Protein AF-A0A955AB93-F1 (afdb_monomer_lite)

Structure (mmCIF, N/CA/C/O backbone):
data_AF-A0A955AB93-F1
#
_entry.id   AF-A0A955AB93-F1
#
loop_
_atom_site.group_PDB
_atom_site.id
_atom_site.type_symbol
_atom_site.label_atom_id
_atom_site.label_alt_id
_atom_site.label_comp_id
_atom_site.label_asym_id
_atom_site.label_entity_id
_atom_site.label_seq_id
_atom_site.pdbx_PDB_ins_code
_atom_site.Cartn_x
_atom_site.Cartn_y
_atom_site.Cartn_z
_atom_site.occupancy
_atom_site.B_iso_or_equiv
_atom_site.auth_seq_id
_atom_site.auth_comp_id
_atom_site.auth_asym_id
_atom_site.auth_atom_id
_atom_site.pdbx_PDB_model_num
ATOM 1 N N . MET A 1 1 ? 8.937 -3.529 -33.668 1.00 34.06 1 MET A N 1
ATOM 2 C CA . MET A 1 1 ? 7.701 -3.382 -32.869 1.00 34.06 1 MET A CA 1
ATOM 3 C C . MET A 1 1 ? 7.370 -4.749 -32.314 1.00 34.06 1 MET A C 1
ATOM 5 O O . MET A 1 1 ? 7.348 -5.687 -33.098 1.00 34.06 1 MET A O 1
ATOM 9 N N . ILE A 1 2 ? 7.196 -4.879 -31.000 1.00 38.81 2 ILE A N 1
ATOM 10 C CA . ILE A 1 2 ? 6.735 -6.131 -30.395 1.00 38.81 2 ILE A CA 1
ATOM 11 C C . ILE A 1 2 ? 5.243 -5.936 -30.123 1.00 38.81 2 ILE A C 1
ATOM 13 O O . ILE A 1 2 ? 4.865 -5.173 -29.235 1.00 38.81 2 ILE A O 1
ATOM 17 N N . ASN A 1 3 ? 4.403 -6.544 -30.963 1.00 33.59 3 ASN A N 1
ATOM 18 C CA . ASN A 1 3 ? 2.971 -6.226 -31.015 1.00 33.59 3 ASN A CA 1
ATOM 19 C C . ASN A 1 3 ? 2.138 -6.908 -29.922 1.00 33.59 3 ASN A C 1
ATOM 21 O O . ASN A 1 3 ? 1.030 -6.466 -29.648 1.00 33.59 3 ASN A O 1
ATOM 25 N N . SER A 1 4 ? 2.652 -7.953 -29.282 1.00 36.16 4 SER A N 1
ATOM 26 C CA . SER A 1 4 ? 2.098 -8.511 -28.047 1.00 36.16 4 SER A CA 1
ATOM 27 C C . SER A 1 4 ? 3.104 -9.504 -27.484 1.00 36.16 4 SER A C 1
ATOM 29 O O . SER A 1 4 ? 3.469 -10.471 -28.148 1.00 36.16 4 SER A O 1
ATOM 31 N N . LEU A 1 5 ? 3.597 -9.243 -26.279 1.00 46.16 5 LEU A N 1
ATOM 32 C CA . LEU A 1 5 ? 4.379 -10.211 -25.529 1.00 46.16 5 LEU A CA 1
ATOM 33 C C . LEU A 1 5 ? 3.523 -10.648 -24.343 1.00 46.16 5 LEU A C 1
ATOM 35 O O . LEU A 1 5 ? 3.134 -9.824 -23.512 1.00 46.16 5 LEU A O 1
ATOM 39 N N . SER A 1 6 ? 3.185 -11.934 -24.299 1.00 47.16 6 SER A N 1
ATOM 40 C CA . SER A 1 6 ? 2.581 -12.529 -23.113 1.00 47.16 6 SER A CA 1
ATOM 41 C C . SER A 1 6 ? 3.700 -12.812 -22.121 1.00 47.16 6 SER A C 1
ATOM 43 O O . SER A 1 6 ? 4.478 -13.750 -22.301 1.00 47.16 6 SER A O 1
ATOM 45 N N . PHE A 1 7 ? 3.797 -11.977 -21.089 1.00 50.12 7 PHE A N 1
ATOM 46 C CA . PHE A 1 7 ? 4.548 -12.320 -19.892 1.00 50.12 7 PHE A CA 1
ATOM 47 C C . PHE A 1 7 ? 3.795 -13.466 -19.220 1.00 50.12 7 PHE A C 1
ATOM 49 O O . PHE A 1 7 ? 2.701 -13.285 -18.692 1.00 50.12 7 PHE A O 1
ATOM 56 N N . SER A 1 8 ? 4.350 -14.664 -19.349 1.00 53.03 8 SER A N 1
ATOM 57 C CA . SER A 1 8 ? 3.857 -15.907 -18.764 1.00 53.03 8 SER A CA 1
ATOM 58 C C . SER A 1 8 ? 5.060 -16.743 -18.336 1.00 53.03 8 SER A C 1
ATOM 60 O O . SER A 1 8 ? 6.170 -16.521 -18.827 1.00 53.03 8 SER A O 1
ATOM 62 N N . SER A 1 9 ? 4.844 -17.729 -17.464 1.00 48.81 9 SER A N 1
ATOM 63 C CA . SER A 1 9 ? 5.846 -18.720 -17.027 1.00 48.81 9 SER A CA 1
ATOM 64 C C . SER A 1 9 ? 6.722 -19.257 -18.175 1.00 48.81 9 SER A C 1
ATOM 66 O O . SER A 1 9 ? 7.933 -19.376 -18.020 1.00 48.81 9 SER A O 1
ATOM 68 N N . LYS A 1 10 ? 6.143 -19.456 -19.367 1.00 46.31 10 LYS A N 1
ATOM 69 C CA . LYS A 1 10 ? 6.839 -19.947 -20.573 1.00 46.31 10 LYS A CA 1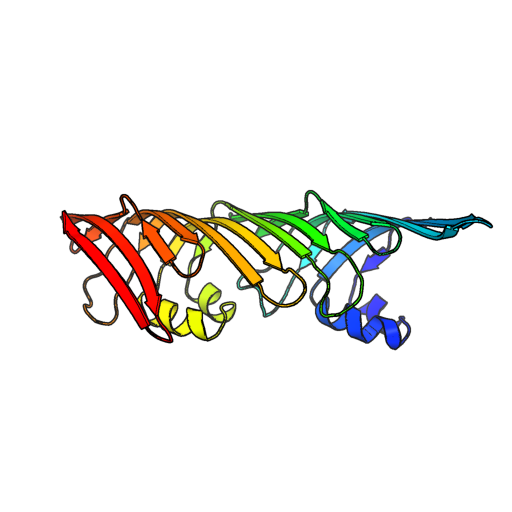
ATOM 70 C C . LYS A 1 10 ? 7.834 -18.961 -21.200 1.00 46.31 10 LYS A C 1
ATOM 72 O O . LYS A 1 10 ? 8.747 -19.387 -21.897 1.00 46.31 10 LYS A O 1
ATOM 77 N N . LEU A 1 11 ? 7.669 -17.654 -20.992 1.00 47.62 11 LEU A N 1
ATOM 78 C CA . LEU A 1 11 ? 8.606 -16.644 -21.497 1.00 47.62 11 LEU A CA 1
ATOM 79 C C . LEU A 1 11 ? 9.869 -16.570 -20.626 1.00 47.62 11 LEU A C 1
ATOM 81 O O . LEU A 1 11 ? 10.958 -16.336 -21.144 1.00 47.62 11 LEU A O 1
ATOM 85 N N . PHE A 1 12 ? 9.732 -16.806 -19.317 1.00 49.91 12 PHE A N 1
ATOM 86 C CA . PHE A 1 12 ? 10.864 -16.809 -18.387 1.00 49.91 12 PHE A CA 1
ATOM 87 C C . PHE A 1 12 ? 11.838 -17.963 -18.665 1.00 49.91 12 PHE A C 1
ATOM 89 O O . PHE A 1 12 ? 13.040 -17.783 -18.502 1.00 49.91 12 PHE A O 1
ATOM 96 N N . GLU A 1 13 ? 11.344 -19.105 -19.155 1.00 50.16 13 GLU A N 1
ATOM 97 C CA . GLU A 1 13 ? 12.177 -20.246 -19.574 1.00 50.16 13 GLU A CA 1
ATOM 98 C C . GLU A 1 13 ? 13.004 -19.965 -20.842 1.00 50.16 13 GLU A C 1
ATOM 100 O O . GLU A 1 13 ? 14.010 -20.628 -21.080 1.00 50.16 13 GLU A O 1
ATOM 105 N N . ALA A 1 14 ? 12.609 -18.976 -21.649 1.00 46.91 14 ALA A N 1
ATOM 106 C CA . ALA A 1 14 ? 13.246 -18.654 -22.927 1.00 46.91 14 ALA A CA 1
ATOM 107 C C . ALA A 1 14 ? 14.186 -17.432 -22.866 1.00 46.91 14 ALA A C 1
ATOM 109 O O . ALA A 1 14 ? 14.694 -17.005 -23.906 1.00 46.91 14 ALA A O 1
ATOM 110 N N . MET A 1 15 ? 14.402 -16.836 -21.685 1.00 48.88 15 MET A N 1
ATOM 111 C CA . MET A 1 15 ? 15.196 -15.610 -21.538 1.00 48.88 15 MET A CA 1
ATOM 112 C C . MET A 1 15 ? 16.647 -15.851 -21.077 1.00 48.88 15 MET A C 1
ATOM 114 O O . MET A 1 15 ? 16.908 -16.785 -20.321 1.00 48.88 15 MET A O 1
ATOM 118 N N . PRO A 1 16 ? 17.596 -14.981 -21.488 1.00 49.25 16 PRO A N 1
ATOM 119 C CA . PRO A 1 16 ? 18.975 -14.991 -20.998 1.00 49.25 16 PRO A CA 1
ATOM 120 C C . PRO A 1 16 ? 19.063 -14.913 -19.469 1.00 49.25 16 PRO A C 1
ATOM 122 O O . PRO A 1 16 ? 18.263 -14.232 -18.815 1.00 49.25 16 PRO A O 1
ATOM 125 N N . ALA A 1 17 ? 20.068 -15.579 -18.899 1.00 54.06 17 ALA A N 1
ATOM 126 C CA . ALA A 1 17 ? 20.229 -15.732 -17.456 1.00 54.06 17 ALA A CA 1
ATOM 127 C C . ALA A 1 17 ? 20.323 -14.388 -16.709 1.00 54.06 17 ALA A C 1
ATOM 129 O O . ALA A 1 17 ? 19.808 -14.286 -15.593 1.00 54.06 17 ALA A O 1
ATOM 130 N N . GLU A 1 18 ? 20.891 -13.343 -17.325 1.00 47.72 18 GLU A N 1
ATOM 131 C CA . GLU A 1 18 ? 21.028 -12.020 -16.701 1.00 47.72 18 GLU A CA 1
ATOM 132 C C . GLU A 1 18 ? 19.672 -11.331 -16.470 1.00 47.72 18 GLU A C 1
ATOM 134 O O . GLU A 1 18 ? 19.482 -10.634 -15.473 1.00 47.72 18 GLU A O 1
ATOM 139 N N . LEU A 1 19 ? 18.697 -11.559 -17.358 1.00 47.25 19 LEU A N 1
ATOM 140 C CA . LEU A 1 19 ? 17.343 -11.013 -17.225 1.00 47.25 19 LEU A CA 1
ATOM 141 C C . LEU A 1 19 ? 16.491 -11.827 -16.248 1.00 47.25 19 LEU A C 1
ATOM 143 O O . LEU A 1 19 ? 15.612 -11.264 -15.593 1.00 47.25 19 LEU A O 1
ATOM 147 N N . SER A 1 20 ? 16.782 -13.123 -16.090 1.00 51.91 20 SER A N 1
ATOM 148 C CA . SER A 1 20 ? 16.055 -14.003 -15.166 1.00 51.91 20 SER A CA 1
ATOM 149 C C . SER A 1 20 ? 16.117 -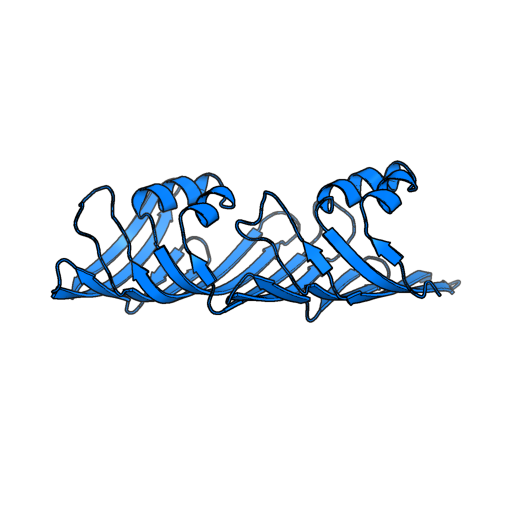13.513 -13.714 1.00 51.91 20 SER A C 1
ATOM 151 O O . SER A 1 20 ? 15.129 -13.606 -12.989 1.00 51.91 20 SER A O 1
ATOM 153 N N . GLN A 1 21 ? 17.239 -12.915 -13.293 1.00 52.53 21 GLN A N 1
ATOM 154 C CA . GLN A 1 21 ? 17.428 -12.475 -11.912 1.00 52.53 21 GLN A CA 1
ATOM 155 C C . GLN A 1 21 ? 16.506 -11.303 -11.551 1.00 52.53 21 GLN A C 1
ATOM 157 O O . GLN A 1 21 ? 15.881 -11.319 -10.491 1.00 52.53 21 GLN A O 1
ATOM 162 N N . TYR A 1 22 ? 16.363 -10.320 -12.442 1.00 51.03 22 TYR A N 1
ATOM 163 C CA . TYR A 1 22 ? 15.442 -9.194 -12.252 1.00 51.03 22 TYR A CA 1
ATOM 164 C C . TYR A 1 22 ? 13.980 -9.626 -12.409 1.00 51.03 22 TYR A C 1
ATOM 166 O O . TYR A 1 22 ? 13.112 -9.198 -11.652 1.00 51.03 22 TYR A O 1
ATOM 174 N N . LEU A 1 23 ? 13.718 -10.528 -13.354 1.00 51.47 23 LEU A N 1
ATOM 175 C CA . LEU A 1 23 ? 12.386 -11.040 -13.656 1.00 51.47 23 LEU A CA 1
ATOM 176 C C . LEU A 1 23 ? 11.855 -12.040 -12.619 1.00 51.47 23 LEU A C 1
ATOM 178 O O . LEU A 1 23 ? 10.643 -12.149 -12.457 1.00 51.47 23 LEU A O 1
ATOM 182 N N . SER A 1 24 ? 12.726 -12.708 -11.855 1.00 54.56 24 SER A N 1
ATOM 183 C CA . SER A 1 24 ? 12.325 -13.581 -10.741 1.00 54.56 24 SER A CA 1
ATOM 184 C C . SER A 1 24 ? 11.511 -12.836 -9.673 1.00 54.56 24 SER A C 1
ATOM 186 O O . SER A 1 24 ? 10.591 -13.407 -9.084 1.00 54.56 24 SER A O 1
ATOM 188 N N . GLN A 1 25 ? 11.773 -11.534 -9.493 1.00 55.78 25 GLN A N 1
ATOM 189 C CA . GLN A 1 25 ? 11.013 -10.654 -8.596 1.00 55.78 25 GLN A CA 1
ATOM 190 C C . GLN A 1 25 ? 9.594 -10.345 -9.103 1.00 55.78 25 GLN A C 1
ATOM 192 O O . GLN A 1 25 ? 8.783 -9.809 -8.349 1.00 55.78 25 GLN A O 1
ATOM 197 N N . LEU A 1 26 ? 9.310 -10.673 -10.367 1.00 57.03 26 LEU A N 1
ATOM 198 C CA . LEU A 1 26 ? 8.033 -10.506 -11.064 1.00 57.03 26 LEU A CA 1
ATOM 199 C C . LEU A 1 26 ? 7.419 -11.860 -11.465 1.00 57.03 26 LEU A C 1
ATOM 201 O O . LEU A 1 26 ? 6.513 -11.898 -12.292 1.00 57.03 26 LEU A O 1
ATOM 205 N N . SER A 1 27 ? 7.884 -12.970 -10.881 1.00 56.38 27 SER A N 1
ATOM 206 C CA . SER A 1 27 ? 7.448 -14.345 -11.198 1.00 56.38 27 SER A CA 1
ATOM 207 C C . SER A 1 27 ? 5.944 -14.604 -11.013 1.00 56.38 27 SER A C 1
ATOM 209 O O . SER A 1 27 ? 5.422 -15.588 -11.532 1.00 56.38 27 SER A O 1
ATOM 211 N N . GLY A 1 28 ? 5.236 -13.709 -10.321 1.00 61.88 28 GLY A N 1
ATOM 212 C CA . GLY A 1 28 ? 3.784 -13.730 -10.161 1.00 61.88 28 GLY A CA 1
ATOM 213 C C . GLY A 1 28 ? 2.987 -12.915 -11.183 1.00 61.88 28 GLY A C 1
ATOM 214 O O . GLY A 1 28 ? 1.759 -12.904 -11.103 1.00 61.88 28 GLY A O 1
ATOM 215 N N . LEU A 1 29 ? 3.650 -12.177 -12.080 1.00 71.19 29 LEU A N 1
ATOM 216 C CA . LEU A 1 29 ? 3.011 -11.266 -13.029 1.00 71.19 29 LEU A CA 1
ATOM 217 C C . LEU A 1 29 ? 2.729 -11.974 -14.359 1.00 71.19 29 LEU A C 1
ATOM 219 O O . LEU A 1 29 ? 3.636 -12.233 -15.148 1.00 71.19 29 LEU A O 1
ATOM 223 N N . GLU A 1 30 ? 1.455 -12.210 -14.642 1.00 74.69 30 GLU A N 1
ATOM 224 C CA . GLU A 1 30 ? 0.971 -12.613 -15.958 1.00 74.69 30 GLU A CA 1
ATOM 225 C C . GLU A 1 30 ? 0.385 -11.390 -16.651 1.00 74.69 30 GLU A C 1
ATOM 227 O O . GLU A 1 30 ? -0.588 -10.833 -16.159 1.00 74.69 30 GLU A O 1
ATOM 232 N N . CYS A 1 31 ? 0.936 -10.923 -17.771 1.00 73.38 31 CYS A N 1
ATOM 233 C CA . CYS A 1 31 ? 0.370 -9.755 -18.449 1.00 73.38 31 CYS A CA 1
ATOM 234 C C . CYS A 1 31 ? 0.614 -9.740 -19.956 1.00 73.38 31 CYS A C 1
ATOM 236 O O . CYS A 1 31 ? 1.531 -10.379 -20.474 1.00 73.38 31 CYS A O 1
ATOM 238 N N . LEU A 1 32 ? -0.223 -8.989 -20.674 1.00 76.19 32 LEU A N 1
ATOM 239 C CA . LEU A 1 32 ? 0.012 -8.662 -22.074 1.00 76.19 32 LEU A CA 1
ATOM 240 C C . LEU A 1 32 ? 0.672 -7.292 -22.143 1.00 76.19 32 LEU A C 1
ATOM 242 O O . LEU A 1 32 ? 0.043 -6.273 -21.843 1.00 76.19 32 LEU A O 1
ATOM 246 N N . ALA A 1 33 ? 1.934 -7.272 -22.555 1.00 76.44 33 ALA A N 1
ATOM 247 C CA . ALA A 1 33 ? 2.679 -6.043 -22.751 1.00 76.44 33 ALA A CA 1
ATOM 248 C C . ALA A 1 33 ? 2.910 -5.795 -24.243 1.00 76.44 33 ALA A C 1
ATOM 250 O O . ALA A 1 33 ? 3.389 -6.662 -24.976 1.00 76.44 33 ALA A O 1
ATOM 251 N N . SER A 1 34 ? 2.601 -4.585 -24.693 1.00 79.12 34 SER A N 1
ATOM 252 C CA . SER A 1 34 ? 3.043 -4.075 -25.990 1.00 79.12 34 SER A CA 1
ATOM 253 C C . SER A 1 34 ? 4.112 -3.026 -25.745 1.00 79.12 34 SER A C 1
ATOM 255 O O . SER A 1 34 ? 3.874 -2.102 -24.965 1.00 79.12 34 SER A O 1
ATOM 257 N N . SER A 1 35 ? 5.267 -3.141 -26.398 1.00 77.00 35 SER A N 1
ATOM 258 C CA . SER A 1 35 ? 6.355 -2.179 -26.235 1.00 77.00 35 SER A CA 1
ATOM 259 C C . SER A 1 35 ? 6.931 -1.727 -27.573 1.00 77.00 35 SER A C 1
ATOM 261 O O . SER A 1 35 ? 7.047 -2.468 -28.559 1.00 77.00 35 SER A O 1
ATOM 263 N N . ARG A 1 36 ? 7.294 -0.450 -27.605 1.00 79.12 36 ARG A N 1
ATOM 264 C CA . ARG A 1 36 ? 8.044 0.185 -28.674 1.00 79.12 36 ARG A CA 1
ATOM 265 C C . ARG A 1 36 ? 9.395 0.585 -28.112 1.00 79.12 36 ARG A C 1
ATOM 267 O O . ARG A 1 36 ? 9.479 1.363 -27.169 1.00 79.12 36 ARG A O 1
ATOM 274 N N . PHE A 1 37 ? 10.434 0.056 -28.737 1.00 78.94 37 PHE A N 1
ATOM 275 C CA . PHE A 1 37 ? 11.813 0.386 -28.437 1.00 78.94 37 PHE A CA 1
ATOM 276 C C . PHE A 1 37 ? 12.373 1.275 -29.540 1.00 78.94 37 PHE A C 1
ATOM 278 O O . PHE A 1 37 ? 12.194 0.985 -30.728 1.00 78.94 37 PHE A O 1
ATOM 285 N N . ARG A 1 38 ? 13.025 2.362 -29.144 1.00 77.19 38 ARG A N 1
ATOM 286 C CA . ARG A 1 38 ? 13.762 3.264 -30.021 1.00 77.19 38 ARG A CA 1
ATOM 287 C C . ARG A 1 38 ? 15.156 3.450 -29.450 1.00 77.19 38 ARG A C 1
ATOM 289 O O . ARG A 1 38 ? 15.312 3.717 -28.265 1.00 77.19 38 ARG A O 1
ATOM 296 N N . VAL A 1 39 ? 16.153 3.334 -30.315 1.00 80.94 39 VAL A N 1
ATOM 297 C CA . VAL A 1 39 ? 17.543 3.648 -29.990 1.00 80.94 39 VAL A CA 1
ATOM 298 C C . VAL A 1 39 ? 17.999 4.704 -30.970 1.00 80.94 39 VAL A C 1
ATOM 300 O O . VAL A 1 39 ? 17.861 4.532 -32.181 1.00 80.94 39 VAL A O 1
ATOM 303 N N . ALA A 1 40 ? 18.526 5.795 -30.441 1.00 78.56 40 ALA A N 1
ATOM 304 C CA . ALA A 1 40 ? 19.178 6.835 -31.207 1.00 78.56 40 ALA A CA 1
ATOM 305 C C . ALA A 1 40 ? 20.615 6.949 -30.708 1.00 78.56 40 ALA A C 1
ATOM 307 O O . ALA A 1 40 ? 20.868 6.939 -29.507 1.00 78.56 40 ALA A O 1
ATOM 308 N N . ARG A 1 41 ? 21.572 7.054 -31.624 1.00 73.56 41 ARG A N 1
ATOM 309 C CA . ARG A 1 41 ? 22.967 7.312 -31.274 1.00 73.56 41 ARG A CA 1
ATOM 310 C C . ARG A 1 41 ? 23.339 8.678 -31.816 1.00 73.56 41 ARG A C 1
ATOM 312 O O . ARG A 1 41 ? 23.277 8.887 -33.024 1.00 73.56 41 ARG A O 1
ATOM 319 N N . THR A 1 42 ? 23.730 9.581 -30.930 1.00 68.56 42 THR A N 1
ATOM 320 C CA . THR A 1 42 ? 24.171 10.932 -31.286 1.00 68.56 42 THR A CA 1
ATOM 321 C C . THR A 1 42 ? 25.637 11.099 -30.915 1.00 68.56 42 THR A C 1
ATOM 323 O O . THR A 1 42 ? 26.099 10.557 -29.912 1.00 68.56 42 THR A O 1
ATOM 326 N N . VAL A 1 43 ? 26.377 11.854 -31.729 1.00 66.19 43 VAL A N 1
ATOM 327 C CA . VAL A 1 43 ? 27.825 12.063 -31.546 1.00 66.19 43 VAL A CA 1
ATOM 328 C C . VAL A 1 43 ? 28.126 12.833 -30.247 1.00 66.19 43 VAL A C 1
ATOM 330 O O . VAL A 1 43 ? 29.154 12.590 -29.629 1.00 66.19 43 VAL A O 1
ATOM 333 N N . GLU A 1 44 ? 27.200 13.682 -29.783 1.00 68.25 44 GLU A N 1
ATOM 334 C CA . GLU A 1 44 ? 27.360 14.518 -28.578 1.00 68.25 44 GLU A CA 1
ATOM 335 C C . GLU A 1 44 ? 26.839 13.897 -27.265 1.00 68.25 44 GLU A C 1
ATOM 337 O O . GLU A 1 44 ? 27.341 14.235 -26.200 1.00 68.25 44 GLU A O 1
ATOM 342 N N . GLN A 1 45 ? 25.836 13.006 -27.302 1.00 62.09 45 GLN A N 1
ATOM 343 C CA . GLN A 1 45 ? 25.144 12.493 -26.096 1.00 62.09 45 GLN A CA 1
ATOM 344 C C . GLN A 1 45 ? 25.273 10.973 -25.895 1.00 62.09 45 GLN A C 1
ATOM 346 O O . GLN A 1 45 ? 24.720 10.421 -24.944 1.00 62.09 45 GLN A O 1
ATOM 351 N N . GLY A 1 46 ? 26.005 10.280 -26.771 1.00 72.06 46 GLY A N 1
ATOM 352 C CA . GLY A 1 46 ? 26.145 8.827 -26.718 1.00 72.06 46 GLY A CA 1
ATOM 353 C C . GLY A 1 46 ? 24.900 8.085 -27.218 1.00 72.06 46 GLY A C 1
ATOM 354 O O . GLY A 1 46 ? 24.187 8.546 -28.112 1.00 72.06 46 GLY A O 1
ATOM 355 N N . VAL A 1 47 ? 24.673 6.879 -26.693 1.00 74.69 47 VAL A N 1
ATOM 356 C CA . VAL A 1 47 ? 23.510 6.046 -27.038 1.00 74.69 47 VAL A CA 1
ATOM 357 C C . VAL A 1 47 ? 22.332 6.448 -26.151 1.00 74.69 47 VAL A C 1
ATOM 359 O O . VAL A 1 47 ? 22.376 6.261 -24.940 1.00 74.69 47 VAL A O 1
ATOM 362 N N . SER A 1 48 ? 21.278 6.979 -26.764 1.00 77.31 48 SER A N 1
ATOM 363 C CA . SER A 1 48 ? 19.986 7.246 -26.138 1.00 77.31 48 SER A CA 1
ATOM 364 C C . SER A 1 48 ? 19.029 6.108 -26.461 1.00 77.31 48 SER A C 1
ATOM 366 O O . SER A 1 48 ? 18.919 5.684 -27.616 1.00 77.31 48 SER A O 1
ATOM 368 N N . PHE A 1 49 ? 18.317 5.618 -25.455 1.00 80.12 49 PHE A N 1
ATOM 369 C CA . PHE A 1 49 ? 17.266 4.635 -25.665 1.00 80.12 49 PHE A CA 1
ATOM 370 C C . PHE A 1 49 ? 15.973 5.070 -24.994 1.00 80.12 49 PHE A C 1
ATOM 372 O O . PHE A 1 49 ? 15.959 5.690 -23.931 1.00 80.12 49 PHE A O 1
ATOM 379 N N . GLU A 1 50 ? 14.876 4.726 -25.649 1.00 84.19 50 GLU A N 1
ATOM 380 C CA . GLU A 1 50 ? 13.520 5.008 -25.219 1.00 84.19 50 GLU A CA 1
ATOM 381 C C . GLU A 1 50 ? 12.694 3.733 -25.398 1.00 84.19 50 GLU A C 1
ATOM 383 O O . GLU A 1 50 ? 12.568 3.186 -26.497 1.00 84.19 50 GLU A O 1
ATOM 388 N N . VAL A 1 51 ? 12.142 3.239 -24.298 1.00 83.19 51 VAL A N 1
ATOM 389 C CA . VAL A 1 51 ? 11.183 2.142 -24.259 1.00 83.19 51 VAL A CA 1
ATOM 390 C C . VAL A 1 51 ? 9.870 2.735 -23.779 1.00 83.19 51 VAL A C 1
ATOM 392 O O . VAL A 1 51 ? 9.768 3.205 -22.652 1.00 83.19 51 VAL A O 1
ATOM 395 N N . GLN A 1 52 ? 8.844 2.683 -24.613 1.00 87.25 52 GLN A N 1
ATOM 396 C CA . GLN A 1 52 ? 7.485 2.991 -24.193 1.00 87.25 52 GLN A CA 1
ATOM 397 C C . GLN A 1 52 ? 6.650 1.736 -24.348 1.00 87.25 52 GLN A C 1
ATOM 399 O O . GLN A 1 52 ? 6.666 1.106 -25.408 1.00 87.25 52 GLN A O 1
ATOM 404 N N . GLY A 1 53 ? 5.900 1.374 -23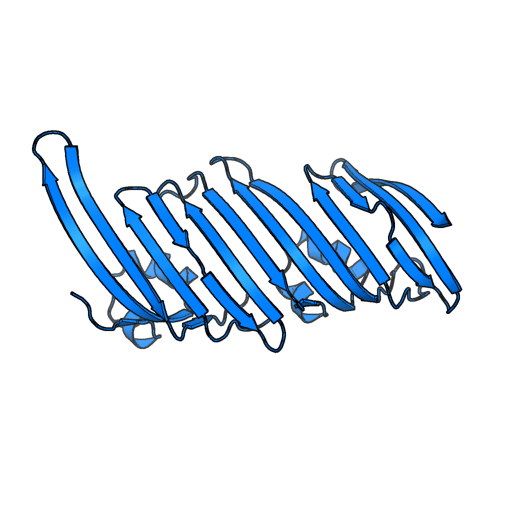.320 1.00 86.19 53 GLY A N 1
ATOM 405 C CA . GLY A 1 53 ? 4.997 0.249 -23.415 1.00 86.19 53 GLY A CA 1
ATOM 406 C C . GLY A 1 53 ? 3.764 0.404 -22.557 1.00 86.19 53 GLY A C 1
ATOM 407 O O . GLY A 1 53 ? 3.673 1.257 -21.679 1.00 86.19 53 GLY A O 1
ATOM 408 N N . ARG A 1 54 ? 2.801 -0.452 -22.861 1.00 87.44 54 ARG A N 1
ATOM 409 C CA . ARG A 1 54 ? 1.546 -0.573 -22.141 1.00 87.44 54 ARG A CA 1
ATOM 410 C C . ARG A 1 54 ? 1.398 -2.006 -21.687 1.00 87.44 54 ARG A C 1
ATOM 412 O O . ARG A 1 54 ? 1.559 -2.929 -22.485 1.00 87.44 54 ARG A O 1
ATOM 419 N N . ILE A 1 55 ? 1.076 -2.159 -20.415 1.00 85.19 55 ILE A N 1
ATOM 420 C CA . ILE A 1 55 ? 0.668 -3.405 -19.792 1.00 85.19 55 ILE A CA 1
ATOM 421 C C . ILE A 1 55 ? -0.856 -3.413 -19.768 1.00 85.19 55 ILE A C 1
ATOM 423 O O . ILE A 1 55 ? -1.494 -2.432 -19.384 1.00 85.19 55 ILE A O 1
ATOM 427 N N . SER A 1 56 ? -1.439 -4.522 -20.195 1.00 86.38 56 SER A N 1
ATOM 428 C CA . SER A 1 56 ? -2.880 -4.734 -20.240 1.00 86.38 56 SER A CA 1
ATOM 429 C C . SER A 1 56 ? -3.220 -6.151 -19.800 1.00 86.38 56 SER A C 1
ATOM 431 O O . SER A 1 56 ? -2.400 -7.063 -19.930 1.00 86.38 56 SER A O 1
ATOM 433 N N . ALA A 1 57 ? -4.437 -6.320 -19.275 1.00 79.88 57 ALA A N 1
ATOM 434 C CA . ALA A 1 57 ? -4.958 -7.606 -18.813 1.00 79.88 57 ALA A CA 1
ATOM 435 C C . ALA A 1 57 ? -3.997 -8.353 -17.868 1.00 79.88 57 ALA A C 1
ATOM 437 O O . ALA A 1 57 ? -3.901 -9.577 -17.914 1.00 79.88 57 ALA A O 1
ATOM 438 N N . GLY A 1 58 ? -3.269 -7.609 -17.032 1.00 80.81 58 GLY A N 1
ATOM 439 C CA . GLY A 1 58 ? -2.322 -8.187 -16.100 1.00 80.81 58 GLY A CA 1
ATOM 440 C C . GLY A 1 58 ? -3.012 -8.825 -14.896 1.00 80.81 58 GLY A C 1
ATOM 441 O O . GLY A 1 58 ? -4.036 -8.339 -14.412 1.00 80.81 58 GLY A O 1
ATOM 442 N N . ARG A 1 59 ? -2.433 -9.905 -14.393 1.00 83.19 59 ARG A N 1
ATOM 443 C CA . ARG A 1 59 ? -2.731 -10.512 -13.104 1.00 83.19 59 ARG A CA 1
ATOM 444 C C . ARG A 1 59 ? -1.429 -10.643 -12.342 1.00 83.19 59 ARG A C 1
ATOM 446 O O . ARG A 1 59 ? -0.461 -11.170 -12.878 1.00 83.19 59 ARG A O 1
ATOM 453 N N . LEU A 1 60 ? -1.398 -10.151 -11.111 1.00 81.75 60 LEU A N 1
ATOM 454 C CA . LEU A 1 60 ? -0.244 -10.282 -10.233 1.00 81.75 60 LEU A CA 1
ATOM 455 C C . LEU A 1 60 ? -0.631 -11.138 -9.031 1.00 81.75 60 LEU A C 1
ATOM 457 O O . LEU A 1 60 ? -1.474 -10.754 -8.219 1.00 81.75 60 LEU A O 1
ATOM 461 N N . ARG A 1 61 ? 0.001 -12.304 -8.932 1.00 77.88 61 ARG A N 1
ATOM 462 C CA . ARG A 1 61 ? -0.075 -13.207 -7.786 1.00 77.88 61 ARG A CA 1
ATOM 463 C C . ARG A 1 61 ? 1.273 -13.210 -7.091 1.00 77.88 61 ARG A C 1
ATOM 465 O O . ARG A 1 61 ? 2.159 -13.971 -7.459 1.00 77.88 61 ARG A O 1
ATOM 472 N N . ASP A 1 62 ? 1.430 -12.335 -6.112 1.00 71.94 62 ASP A N 1
ATOM 473 C CA . ASP A 1 62 ? 2.665 -12.223 -5.344 1.00 71.94 62 ASP A CA 1
ATOM 474 C C . ASP A 1 62 ? 2.405 -12.626 -3.894 1.00 71.94 62 ASP A C 1
ATOM 476 O O . ASP A 1 62 ? 1.416 -12.192 -3.311 1.00 71.94 62 ASP A O 1
ATOM 480 N N . SER A 1 63 ? 3.290 -13.425 -3.297 1.00 67.00 63 SER A N 1
ATOM 481 C CA . SER A 1 63 ? 3.179 -13.820 -1.886 1.00 67.00 63 SER A CA 1
ATOM 482 C C . SER A 1 63 ? 3.327 -12.643 -0.918 1.00 67.00 63 SER A C 1
ATOM 484 O O . SER A 1 63 ? 2.985 -12.760 0.254 1.00 67.00 63 SER A O 1
ATOM 486 N N . ARG A 1 64 ? 3.873 -11.513 -1.381 1.00 66.50 64 ARG A N 1
ATOM 487 C CA . ARG A 1 64 ? 3.967 -10.261 -0.622 1.00 66.50 64 ARG A CA 1
ATOM 488 C C . ARG A 1 64 ? 2.676 -9.454 -0.663 1.00 66.50 64 ARG A C 1
ATOM 490 O O . ARG A 1 64 ? 2.588 -8.461 0.047 1.00 66.50 64 ARG A O 1
ATOM 497 N N . LEU A 1 65 ? 1.708 -9.822 -1.500 1.00 71.75 65 LEU A N 1
ATOM 498 C CA . LEU A 1 65 ? 0.410 -9.165 -1.570 1.00 71.75 65 LEU A CA 1
ATOM 499 C C . LEU A 1 65 ? -0.642 -10.069 -0.921 1.00 71.75 65 LEU A C 1
ATOM 501 O O . LEU A 1 65 ? -0.678 -11.264 -1.206 1.00 71.75 65 LEU A O 1
ATOM 505 N N . PRO A 1 66 ? -1.517 -9.522 -0.065 1.00 73.31 66 PRO A N 1
ATOM 506 C CA . PRO A 1 66 ? -2.491 -10.341 0.652 1.00 73.31 66 PRO A CA 1
ATOM 507 C C . PRO A 1 66 ? -3.622 -10.832 -0.253 1.00 73.31 66 PRO A C 1
ATOM 509 O O . PRO A 1 66 ? -4.233 -11.868 0.007 1.00 73.31 66 PRO A O 1
ATOM 512 N N . TYR A 1 67 ? -3.872 -10.103 -1.340 1.00 79.38 67 TYR A N 1
ATOM 513 C CA . TYR A 1 67 ? -4.870 -10.443 -2.333 1.00 79.38 67 TYR A CA 1
ATOM 514 C C . TYR A 1 67 ? -4.264 -10.367 -3.736 1.00 79.38 67 TYR A C 1
ATOM 516 O O . TYR A 1 67 ? -3.439 -9.486 -4.005 1.00 79.38 67 TYR A O 1
ATOM 524 N N . PRO A 1 68 ? -4.666 -11.267 -4.651 1.00 82.75 68 PRO A N 1
ATOM 525 C CA . PRO A 1 68 ? -4.236 -11.191 -6.037 1.00 82.75 68 PRO A CA 1
ATOM 526 C C . PRO A 1 68 ? -4.753 -9.897 -6.669 1.00 82.75 68 PRO A C 1
ATOM 528 O O . PRO A 1 68 ? -5.891 -9.483 -6.434 1.00 82.75 68 PRO A O 1
ATOM 531 N N . LEU A 1 69 ? -3.918 -9.262 -7.484 1.00 85.12 69 LEU A N 1
ATOM 532 C CA . LEU A 1 69 ? -4.317 -8.095 -8.258 1.00 85.12 69 LEU A CA 1
ATOM 533 C C . LEU A 1 69 ? -4.759 -8.547 -9.644 1.00 85.12 69 LEU A C 1
ATOM 535 O O . LEU A 1 69 ? -3.972 -9.115 -10.400 1.00 85.12 69 LEU A O 1
ATOM 539 N N . ASP A 1 70 ? -6.009 -8.265 -9.979 1.00 88.88 70 ASP A N 1
ATOM 540 C CA . ASP A 1 70 ? -6.610 -8.536 -11.276 1.00 88.88 70 ASP A CA 1
ATOM 541 C C . ASP A 1 70 ? -6.728 -7.261 -12.114 1.00 88.88 70 ASP A C 1
ATOM 543 O O . ASP A 1 70 ? -6.721 -6.140 -11.600 1.00 88.88 70 ASP A O 1
ATOM 547 N N . LYS A 1 71 ? -6.889 -7.444 -13.431 1.00 87.38 71 LYS A N 1
ATOM 548 C CA . LYS A 1 71 ? -7.102 -6.361 -14.408 1.00 87.38 71 LYS A CA 1
ATOM 549 C C . LYS A 1 71 ? -6.018 -5.278 -14.347 1.00 87.38 71 LYS A C 1
ATOM 551 O O . LYS A 1 71 ? -6.299 -4.109 -14.593 1.00 87.38 71 LYS A O 1
ATOM 556 N N . LEU A 1 72 ? -4.780 -5.677 -14.060 1.00 88.69 72 LEU A N 1
ATOM 557 C CA . LEU A 1 72 ? -3.646 -4.772 -14.005 1.00 88.69 72 LEU A CA 1
ATOM 558 C C . LEU A 1 72 ? -3.422 -4.144 -15.384 1.00 88.69 72 LEU A C 1
ATOM 560 O O . LEU A 1 72 ? -3.194 -4.830 -16.386 1.00 88.69 72 LEU A O 1
ATOM 564 N N . SER A 1 73 ? -3.489 -2.821 -15.426 1.00 90.31 73 SER A N 1
ATOM 565 C CA . SER A 1 73 ? -3.181 -2.013 -16.601 1.00 90.31 73 SER A CA 1
ATOM 566 C C . SER A 1 73 ? -2.263 -0.878 -16.197 1.00 90.31 73 SER A C 1
ATOM 568 O O . SER A 1 73 ? -2.548 -0.232 -15.196 1.00 90.31 73 SER A O 1
ATOM 570 N N . ALA A 1 74 ? -1.200 -0.625 -16.951 1.00 91.25 74 ALA A N 1
ATOM 571 C CA . ALA A 1 74 ? -0.276 0.467 -16.666 1.00 91.25 74 ALA A CA 1
ATOM 572 C C . ALA A 1 74 ? 0.457 0.901 -17.933 1.00 91.25 74 ALA A C 1
ATOM 574 O O . ALA A 1 74 ? 0.732 0.075 -18.805 1.00 91.25 74 ALA A O 1
ATOM 575 N N . ASP A 1 75 ? 0.825 2.173 -18.006 1.00 90.62 75 ASP A N 1
ATOM 576 C CA . ASP A 1 75 ? 1.751 2.671 -19.014 1.00 90.62 75 ASP A CA 1
ATOM 577 C C . ASP A 1 75 ? 3.137 2.798 -18.374 1.00 90.62 75 ASP A C 1
ATOM 579 O O . ASP A 1 75 ? 3.287 3.393 -17.306 1.00 90.62 75 ASP A O 1
ATOM 583 N N . PHE A 1 76 ? 4.156 2.219 -19.008 1.00 88.56 76 PHE A N 1
ATOM 584 C CA . PHE A 1 76 ? 5.538 2.354 -18.566 1.00 88.56 76 PHE A CA 1
ATOM 585 C C . PHE A 1 76 ? 6.366 3.075 -19.620 1.00 88.56 76 PHE A C 1
ATOM 587 O O . PHE A 1 76 ? 6.245 2.847 -20.829 1.00 88.56 76 PHE A O 1
ATOM 594 N N . PHE A 1 77 ? 7.229 3.953 -19.141 1.00 88.81 77 PHE A N 1
ATOM 595 C CA . PHE A 1 77 ? 8.129 4.735 -19.958 1.00 88.81 77 PHE A CA 1
ATOM 596 C C . PHE A 1 77 ? 9.526 4.650 -19.373 1.00 88.81 77 PHE A C 1
ATOM 598 O O . PHE A 1 77 ? 9.738 4.946 -18.203 1.00 88.81 77 PHE A O 1
ATOM 605 N N . CYS A 1 78 ? 10.483 4.239 -20.185 1.00 85.75 78 CYS A N 1
ATOM 606 C CA . CYS A 1 78 ? 11.872 4.169 -19.803 1.00 85.75 78 CYS A CA 1
ATOM 607 C C . CYS A 1 78 ? 12.696 4.959 -20.807 1.00 85.75 78 CYS A C 1
ATOM 609 O O . CYS A 1 78 ? 12.689 4.647 -21.996 1.00 85.75 78 CYS A O 1
ATOM 611 N N . LYS A 1 79 ? 13.401 5.982 -20.338 1.00 84.12 79 LYS A N 1
ATOM 612 C CA . LYS A 1 79 ? 14.309 6.766 -21.169 1.00 84.12 79 LYS A CA 1
ATOM 613 C C . LYS A 1 79 ? 15.639 6.891 -20.463 1.00 84.12 79 LYS A C 1
ATOM 615 O O . LYS A 1 79 ? 15.729 7.523 -19.409 1.00 84.12 79 LYS A O 1
ATOM 620 N N . ASN A 1 80 ? 16.673 6.326 -21.075 1.00 81.56 80 ASN A N 1
ATOM 621 C CA . ASN A 1 80 ? 18.002 6.238 -20.485 1.00 81.56 80 ASN A CA 1
ATOM 622 C C . ASN A 1 80 ? 17.912 5.648 -19.068 1.00 81.56 80 ASN A C 1
ATOM 624 O O . ASN A 1 80 ? 17.529 4.500 -18.925 1.00 81.56 80 ASN A O 1
ATOM 628 N N . GLN A 1 81 ? 18.191 6.429 -18.023 1.00 81.56 81 GLN A N 1
ATOM 629 C CA . GLN A 1 81 ? 18.193 5.961 -16.633 1.00 81.56 81 GLN A CA 1
ATOM 630 C C . GLN A 1 81 ? 16.867 6.188 -15.894 1.00 81.56 81 GLN A C 1
ATOM 632 O O . GLN A 1 81 ? 16.779 5.866 -14.719 1.00 81.56 81 GLN A O 1
ATOM 637 N N . ILE A 1 82 ? 15.848 6.774 -16.523 1.00 86.00 82 ILE A N 1
ATOM 638 C CA . ILE A 1 82 ? 14.582 7.078 -15.845 1.00 86.00 82 ILE A CA 1
ATOM 639 C C . ILE A 1 82 ? 13.549 6.038 -16.253 1.00 86.00 82 ILE A C 1
ATOM 641 O O . ILE A 1 82 ? 13.272 5.884 -17.442 1.00 86.00 82 ILE A O 1
ATOM 645 N N . LEU A 1 83 ? 12.962 5.358 -15.270 1.00 87.50 83 LEU A N 1
ATOM 646 C CA . LEU A 1 83 ? 11.821 4.465 -15.434 1.00 87.50 83 LEU A CA 1
ATOM 647 C C . LEU A 1 83 ? 10.607 5.073 -14.731 1.00 87.50 83 LEU A C 1
ATOM 649 O O . LEU A 1 83 ? 10.643 5.366 -13.541 1.00 87.50 83 LEU A O 1
ATOM 653 N N . GLN A 1 84 ? 9.525 5.247 -15.474 1.00 91.62 84 GLN A N 1
ATOM 654 C CA . GLN A 1 84 ? 8.278 5.822 -14.998 1.00 91.62 84 GLN A CA 1
ATOM 655 C C . GLN A 1 84 ? 7.157 4.821 -15.217 1.00 91.62 84 GLN A C 1
ATOM 657 O O . GLN A 1 84 ? 6.986 4.300 -16.320 1.00 91.62 84 GLN A O 1
ATOM 662 N N . LEU A 1 85 ? 6.370 4.591 -14.177 1.00 91.81 85 LEU A N 1
ATOM 663 C CA . LEU A 1 85 ? 5.104 3.887 -14.251 1.00 91.81 85 LEU A CA 1
ATOM 664 C C . LEU A 1 85 ? 3.987 4.904 -14.040 1.00 91.81 85 LEU A C 1
ATOM 666 O O . LEU A 1 85 ? 4.033 5.715 -13.107 1.00 91.81 85 LEU A O 1
ATOM 670 N N . ARG A 1 86 ? 3.003 4.896 -14.933 1.00 94.25 86 ARG A N 1
ATOM 671 C CA . ARG A 1 86 ? 1.891 5.841 -14.927 1.00 94.25 86 ARG A CA 1
ATOM 672 C C . ARG A 1 86 ? 0.568 5.126 -15.065 1.00 94.25 86 ARG A C 1
ATOM 674 O O . ARG A 1 86 ? 0.436 4.175 -15.838 1.00 94.25 86 ARG A O 1
ATOM 681 N N . SER A 1 87 ? -0.408 5.635 -14.319 1.00 90.25 87 SER A N 1
ATOM 682 C CA . SER A 1 87 ? -1.789 5.168 -14.336 1.00 90.25 87 SER A CA 1
ATOM 683 C C . SER A 1 87 ? -1.883 3.653 -14.167 1.00 90.25 87 SER A C 1
ATOM 685 O O . SER A 1 87 ? -2.702 3.012 -14.831 1.00 90.25 87 SER A O 1
ATOM 687 N N . MET A 1 88 ? -1.033 3.075 -13.305 1.00 92.31 88 MET A N 1
ATOM 688 C CA . MET A 1 88 ? -1.206 1.679 -12.945 1.00 92.31 88 MET A CA 1
ATOM 689 C C . MET A 1 88 ? -2.529 1.576 -12.206 1.00 92.31 88 MET A C 1
ATOM 691 O O . MET A 1 88 ? -2.727 2.246 -11.202 1.00 92.31 88 MET A O 1
ATOM 695 N N . ARG A 1 89 ? -3.422 0.737 -12.709 1.00 93.25 89 ARG A N 1
ATOM 696 C CA . ARG A 1 89 ? -4.683 0.391 -12.068 1.00 93.25 89 ARG A CA 1
ATOM 697 C C . ARG A 1 89 ? -4.779 -1.106 -11.945 1.00 93.25 89 ARG A C 1
ATOM 699 O O . ARG A 1 89 ? -4.455 -1.814 -12.896 1.00 93.25 89 ARG A O 1
ATOM 706 N N . ALA A 1 90 ? -5.243 -1.568 -10.800 1.00 92.00 90 ALA A N 1
ATOM 707 C CA . ALA A 1 90 ? -5.593 -2.954 -10.565 1.00 92.00 90 ALA A CA 1
ATOM 708 C C . ALA A 1 90 ? -6.815 -3.028 -9.650 1.00 92.00 90 ALA A C 1
ATOM 710 O O . ALA A 1 90 ? -7.138 -2.081 -8.938 1.00 92.00 90 ALA A O 1
ATOM 711 N N . SER A 1 91 ? -7.501 -4.161 -9.667 1.00 91.25 91 SER A N 1
ATOM 712 C CA . SER A 1 91 ? -8.619 -4.439 -8.769 1.00 91.25 91 SER A CA 1
ATOM 713 C C . SER A 1 91 ? -8.351 -5.714 -7.991 1.00 91.25 91 SER A C 1
ATOM 715 O O . SER A 1 91 ? -7.817 -6.665 -8.557 1.00 91.25 91 SER A O 1
ATOM 717 N N . SER A 1 92 ? -8.766 -5.763 -6.733 1.00 87.69 92 SER A N 1
ATOM 718 C CA . SER A 1 92 ? -8.750 -6.987 -5.941 1.00 87.69 92 SER A CA 1
ATOM 719 C C . SER A 1 92 ? -10.087 -7.154 -5.235 1.00 87.69 92 SER A C 1
ATOM 721 O O . SER A 1 92 ? -10.399 -6.424 -4.298 1.00 87.69 92 SER A O 1
ATOM 723 N N . GLY A 1 93 ? -10.925 -8.059 -5.746 1.00 86.12 93 GLY A N 1
ATOM 724 C CA . GLY A 1 93 ? -12.326 -8.133 -5.330 1.00 86.12 93 GLY A CA 1
ATOM 725 C C . GLY A 1 93 ? -13.046 -6.806 -5.592 1.00 86.12 93 GLY A C 1
ATOM 726 O O . GLY A 1 93 ? -13.168 -6.383 -6.741 1.00 86.12 93 GLY A O 1
ATOM 727 N N . GLU A 1 94 ? -13.502 -6.154 -4.524 1.00 88.12 94 GLU A N 1
ATOM 728 C CA . GLU A 1 94 ? -14.162 -4.843 -4.574 1.00 88.12 94 GLU A CA 1
ATOM 729 C C . GLU A 1 94 ? -13.203 -3.656 -4.381 1.00 88.12 94 GLU A C 1
ATOM 731 O O . GLU A 1 94 ? -13.623 -2.506 -4.531 1.00 88.12 94 GLU A O 1
ATOM 736 N N . ALA A 1 95 ? -11.935 -3.920 -4.058 1.00 91.25 95 ALA A N 1
ATOM 737 C CA . ALA A 1 95 ? -10.924 -2.893 -3.871 1.00 91.25 95 ALA A CA 1
ATOM 738 C C . ALA A 1 95 ? -10.341 -2.447 -5.217 1.00 91.25 95 ALA A C 1
ATOM 740 O O . ALA A 1 95 ? -10.069 -3.273 -6.097 1.00 91.25 95 ALA A O 1
ATOM 741 N N . THR A 1 96 ? -10.076 -1.151 -5.364 1.00 93.75 96 THR A N 1
ATOM 742 C CA . THR A 1 96 ? -9.354 -0.594 -6.519 1.00 93.75 96 THR A CA 1
ATOM 743 C C . THR A 1 96 ? -8.038 0.005 -6.067 1.00 93.75 96 THR A C 1
ATOM 745 O O . THR A 1 96 ? -8.020 0.781 -5.116 1.00 93.75 96 THR A O 1
ATOM 748 N N . LEU A 1 97 ? -6.954 -0.329 -6.759 1.00 92.56 97 LEU A N 1
ATOM 749 C CA . LEU A 1 97 ? -5.620 0.183 -6.492 1.00 92.56 97 LEU A CA 1
ATOM 750 C C . LEU A 1 97 ? -5.150 1.017 -7.676 1.00 92.56 97 LEU A C 1
ATOM 752 O O . LEU A 1 97 ? -5.204 0.554 -8.818 1.00 92.56 97 LEU A O 1
ATOM 756 N N . GLU A 1 98 ? -4.640 2.205 -7.390 1.00 94.44 98 GLU A N 1
ATOM 757 C CA . GLU A 1 98 ? -3.927 3.047 -8.338 1.00 94.44 98 GLU A CA 1
ATOM 758 C C . GLU A 1 98 ? -2.481 3.232 -7.885 1.00 94.44 98 GLU A C 1
ATOM 760 O O . GLU A 1 98 ? -2.204 3.357 -6.695 1.00 94.44 98 GLU A O 1
ATOM 765 N N . LEU A 1 99 ? -1.535 3.221 -8.822 1.00 93.12 99 LEU A N 1
ATOM 766 C CA . LEU A 1 99 ? -0.124 3.411 -8.514 1.00 93.12 99 LEU A CA 1
ATOM 767 C C . LEU A 1 99 ? 0.580 4.214 -9.608 1.00 93.12 99 LEU A C 1
ATOM 769 O O . LEU A 1 99 ? 0.401 4.002 -10.810 1.00 93.12 99 LEU A O 1
ATOM 773 N N . ASN A 1 100 ? 1.436 5.128 -9.175 1.00 95.06 100 ASN A N 1
ATOM 774 C CA . ASN A 1 100 ? 2.381 5.841 -10.014 1.00 95.06 100 ASN A CA 1
ATOM 775 C C . ASN A 1 100 ? 3.766 5.721 -9.390 1.00 95.06 100 ASN A C 1
ATOM 777 O O . ASN A 1 100 ? 3.916 5.812 -8.170 1.00 95.06 100 ASN A O 1
ATOM 781 N N . SER A 1 101 ? 4.788 5.533 -10.218 1.00 93.44 101 SER A N 1
ATOM 782 C CA . SER A 1 101 ? 6.160 5.515 -9.728 1.00 93.44 101 SER A CA 1
ATOM 783 C C . SER A 1 101 ? 7.139 6.176 -10.682 1.00 93.44 101 SER A C 1
ATOM 785 O O . SER A 1 101 ? 6.979 6.133 -11.900 1.00 93.44 101 SER A O 1
ATOM 787 N N . ASP A 1 102 ? 8.160 6.794 -10.104 1.00 92.69 102 ASP A N 1
ATOM 788 C CA . ASP A 1 102 ? 9.326 7.335 -10.787 1.00 92.69 102 ASP A CA 1
ATOM 789 C C . ASP A 1 102 ? 10.572 6.740 -10.153 1.00 92.69 102 ASP A C 1
ATOM 791 O O . ASP A 1 102 ? 10.775 6.875 -8.952 1.00 92.69 102 ASP A O 1
ATOM 795 N N . ILE A 1 103 ? 11.404 6.087 -10.955 1.00 91.12 103 ILE A N 1
ATOM 796 C CA . ILE A 1 103 ? 12.643 5.441 -10.531 1.00 91.12 103 ILE A CA 1
ATOM 797 C C . ILE A 1 103 ? 13.777 6.058 -11.349 1.00 91.12 103 ILE A C 1
ATOM 799 O O . ILE A 1 103 ? 13.771 6.011 -12.580 1.00 91.12 103 ILE A O 1
ATOM 803 N N . MET A 1 104 ? 14.744 6.668 -10.667 1.00 89.75 104 MET A N 1
ATOM 804 C CA . MET A 1 104 ? 15.832 7.442 -11.273 1.00 89.75 104 MET A CA 1
ATOM 805 C C . MET A 1 104 ? 17.131 6.627 -11.369 1.00 89.75 104 MET A C 1
ATOM 807 O O . MET A 1 104 ? 18.188 7.050 -10.904 1.00 89.75 104 MET A O 1
ATOM 811 N N . GLY A 1 105 ? 17.052 5.437 -11.960 1.00 83.38 105 GLY A N 1
ATOM 812 C CA . GLY A 1 105 ? 18.204 4.610 -12.318 1.00 83.38 105 GLY A CA 1
ATOM 813 C C . GLY A 1 105 ? 17.869 3.119 -12.386 1.00 83.38 105 GLY A C 1
ATOM 814 O O . GLY A 1 105 ? 16.731 2.715 -12.168 1.00 83.38 105 GLY A O 1
ATOM 815 N N . PHE A 1 106 ? 18.886 2.292 -12.649 1.00 75.50 106 PHE A N 1
ATOM 816 C CA . PHE A 1 106 ? 18.782 0.818 -12.613 1.00 75.50 106 PHE A CA 1
ATOM 817 C C . PHE A 1 106 ? 19.650 0.162 -11.527 1.00 75.50 106 PHE A C 1
ATOM 819 O O . PHE A 1 106 ? 19.747 -1.063 -11.457 1.00 75.50 106 PHE A O 1
ATOM 826 N N . GLY A 1 107 ? 20.320 0.969 -10.701 1.00 75.50 107 GLY A N 1
ATOM 827 C CA . GLY A 1 107 ? 21.042 0.492 -9.523 1.00 75.50 107 GLY A CA 1
ATOM 828 C C . GLY A 1 107 ? 20.092 0.088 -8.391 1.00 75.50 107 GLY A C 1
ATOM 829 O O . GLY A 1 107 ? 18.888 0.319 -8.463 1.00 75.50 107 GLY A O 1
ATOM 830 N N . ARG A 1 108 ? 20.638 -0.506 -7.326 1.00 71.56 108 ARG A N 1
ATOM 831 C CA . ARG A 1 108 ? 19.854 -0.872 -6.131 1.00 71.56 108 ARG A CA 1
ATOM 832 C C . ARG A 1 108 ? 19.457 0.341 -5.287 1.00 71.56 108 ARG A C 1
ATOM 834 O O . ARG A 1 108 ? 18.335 0.389 -4.800 1.00 71.56 108 ARG A O 1
ATOM 841 N N . ASP A 1 109 ? 20.345 1.325 -5.194 1.00 84.19 109 ASP A N 1
ATOM 842 C CA . ASP A 1 109 ? 20.208 2.488 -4.312 1.00 84.19 109 ASP A CA 1
ATOM 843 C C . ASP A 1 109 ? 19.883 3.753 -5.116 1.00 84.19 109 ASP A C 1
ATOM 845 O O . ASP A 1 109 ? 20.556 4.779 -5.031 1.00 84.19 109 ASP A O 1
ATOM 849 N N . VAL A 1 110 ? 18.882 3.651 -5.991 1.00 87.06 110 VAL A N 1
ATOM 850 C CA . VAL A 1 110 ? 18.476 4.758 -6.866 1.00 87.06 110 VAL A CA 1
ATOM 851 C C . VAL A 1 110 ? 17.284 5.498 -6.275 1.00 87.06 110 VAL A C 1
ATOM 853 O O . VAL A 1 110 ? 16.363 4.842 -5.782 1.00 87.06 110 VAL A O 1
ATOM 856 N N . PRO A 1 111 ? 17.247 6.839 -6.352 1.00 91.94 111 PRO A N 1
ATOM 857 C CA . PRO A 1 111 ? 16.098 7.593 -5.891 1.00 91.94 111 PRO A CA 1
ATOM 858 C C . PRO A 1 111 ? 14.819 7.133 -6.583 1.00 91.94 111 PRO A C 1
ATOM 860 O O . PRO A 1 111 ? 14.789 6.933 -7.803 1.00 91.94 111 PRO A O 1
ATOM 863 N N . MET A 1 112 ? 13.754 6.981 -5.804 1.00 93.00 112 MET A N 1
ATOM 864 C CA . MET A 1 112 ? 12.449 6.631 -6.341 1.00 93.00 112 MET A CA 1
ATOM 865 C C . MET A 1 112 ? 11.313 7.267 -5.556 1.00 93.00 112 MET A C 1
ATOM 867 O O . MET A 1 112 ? 11.384 7.444 -4.342 1.00 93.00 112 MET A O 1
ATOM 871 N N . VAL A 1 113 ? 10.246 7.600 -6.267 1.00 94.38 113 VAL A N 1
ATOM 872 C CA . VAL A 1 113 ? 9.001 8.107 -5.700 1.00 94.38 113 VAL A CA 1
ATOM 873 C C . VAL A 1 113 ? 7.898 7.152 -6.105 1.00 94.38 113 VAL A C 1
ATOM 875 O O . VAL A 1 113 ? 7.740 6.852 -7.285 1.00 94.38 113 VAL A O 1
ATOM 878 N N . ILE A 1 114 ? 7.137 6.675 -5.130 1.00 93.56 114 ILE A N 1
ATOM 879 C CA . ILE A 1 114 ? 5.982 5.810 -5.332 1.00 93.56 114 ILE A CA 1
ATOM 880 C C . ILE A 1 114 ? 4.789 6.501 -4.688 1.00 93.56 114 ILE A C 1
ATOM 882 O O . ILE A 1 114 ? 4.847 6.902 -3.526 1.00 93.56 114 ILE A O 1
ATOM 886 N N . HIS A 1 115 ? 3.709 6.635 -5.441 1.00 96.00 115 HIS A N 1
ATOM 887 C CA . HIS A 1 115 ? 2.414 7.058 -4.933 1.00 96.00 115 HIS A CA 1
ATOM 888 C C . HIS A 1 115 ? 1.416 5.954 -5.237 1.00 96.00 115 HIS A C 1
ATOM 890 O O . HIS A 1 115 ? 1.276 5.553 -6.391 1.00 96.00 115 HIS A O 1
ATOM 896 N N . ALA A 1 116 ? 0.791 5.427 -4.195 1.00 93.25 116 ALA A N 1
ATOM 897 C CA . ALA A 1 116 ? -0.193 4.371 -4.283 1.00 93.25 116 ALA A CA 1
ATOM 898 C C . ALA A 1 116 ? -1.464 4.800 -3.552 1.00 93.25 116 ALA A C 1
ATOM 900 O O . ALA A 1 116 ? -1.405 5.259 -2.414 1.00 93.25 116 ALA A O 1
ATOM 901 N N . GLU A 1 117 ? -2.600 4.602 -4.200 1.00 95.12 117 GLU A N 1
ATOM 902 C CA . GLU A 1 117 ? -3.926 4.807 -3.637 1.00 95.12 117 GLU A CA 1
ATOM 903 C C . GLU A 1 117 ? -4.680 3.479 -3.671 1.00 95.12 117 GLU A C 1
ATOM 905 O O . GLU A 1 117 ? -4.617 2.733 -4.648 1.00 95.12 117 GLU A O 1
ATOM 910 N N . ALA A 1 118 ? -5.402 3.168 -2.607 1.00 93.44 118 ALA A N 1
ATOM 911 C CA . ALA A 1 118 ? -6.294 2.028 -2.520 1.00 93.44 118 ALA A CA 1
ATOM 912 C C . ALA A 1 118 ? -7.654 2.520 -2.037 1.00 93.44 118 ALA A C 1
ATOM 914 O O . ALA A 1 118 ? -7.730 3.244 -1.048 1.00 93.44 118 ALA A O 1
ATOM 915 N N . LYS A 1 119 ? -8.723 2.122 -2.722 1.00 94.62 119 LYS A N 1
ATOM 916 C CA . LYS A 1 119 ? -10.099 2.406 -2.313 1.00 94.62 119 LYS A CA 1
ATOM 917 C C . LYS A 1 119 ? -10.844 1.122 -2.032 1.00 94.62 119 LYS A C 1
ATOM 919 O O . LYS A 1 119 ? -10.644 0.140 -2.754 1.00 94.62 119 LYS A O 1
ATOM 924 N N . ASN A 1 120 ? -11.714 1.159 -1.030 1.00 92.44 120 ASN A N 1
ATOM 925 C CA . ASN A 1 120 ? -12.536 0.041 -0.592 1.00 92.44 120 ASN A CA 1
ATOM 926 C C . ASN A 1 120 ? -11.697 -1.215 -0.282 1.00 92.44 120 ASN A C 1
ATOM 928 O O . ASN A 1 120 ? -12.066 -2.337 -0.635 1.00 92.44 120 ASN A O 1
ATOM 932 N N . LEU A 1 121 ? -10.524 -1.018 0.329 1.00 90.81 121 LEU A N 1
ATOM 933 C CA . LEU A 1 121 ? -9.610 -2.098 0.671 1.00 90.81 121 LEU A CA 1
ATOM 934 C C . LEU A 1 121 ? -10.124 -2.833 1.906 1.00 90.81 121 LEU A C 1
ATOM 936 O O . LEU A 1 121 ? -10.236 -2.255 2.988 1.00 90.81 121 LEU A O 1
ATOM 940 N N . GLU A 1 122 ? -10.402 -4.123 1.746 1.00 89.75 122 GLU A N 1
ATOM 941 C CA . GLU A 1 122 ? -10.742 -4.995 2.862 1.00 89.75 122 GLU A CA 1
ATOM 942 C C . GLU A 1 122 ? -9.477 -5.345 3.652 1.00 89.75 122 GLU A C 1
ATOM 944 O O . GLU A 1 122 ? -8.549 -5.986 3.150 1.00 89.75 122 GLU A O 1
ATOM 949 N N . ILE A 1 123 ? -9.439 -4.904 4.903 1.00 89.31 123 ILE A N 1
ATOM 950 C CA . ILE A 1 123 ? -8.383 -5.234 5.848 1.00 89.31 123 ILE A CA 1
ATOM 951 C C . ILE A 1 123 ? -8.852 -6.417 6.689 1.00 89.31 123 ILE A C 1
ATOM 953 O O . ILE A 1 123 ? -9.901 -6.359 7.326 1.00 89.31 123 ILE A O 1
ATOM 957 N N . ASP A 1 124 ? -8.097 -7.509 6.657 1.00 86.88 124 ASP A N 1
ATOM 958 C CA . ASP A 1 124 ? -8.393 -8.742 7.383 1.00 86.88 124 ASP A CA 1
ATOM 959 C C . ASP A 1 124 ? -7.091 -9.471 7.765 1.00 86.88 124 ASP A C 1
ATOM 961 O O . ASP A 1 124 ? -5.979 -9.017 7.478 1.00 86.88 124 ASP A O 1
ATOM 965 N N . SER A 1 125 ? -7.202 -10.644 8.388 1.00 81.38 125 SER A N 1
ATOM 966 C CA . SER A 1 125 ? -6.038 -11.441 8.791 1.00 81.38 125 SER A CA 1
ATOM 967 C C . SER A 1 125 ? -5.057 -11.775 7.658 1.00 81.38 125 SER A C 1
ATOM 969 O O . SER A 1 125 ? -3.887 -12.002 7.955 1.00 81.38 125 SER A O 1
ATOM 971 N N . ARG A 1 126 ? -5.473 -11.789 6.383 1.00 82.44 126 ARG A N 1
ATOM 972 C CA . ARG A 1 126 ? -4.577 -12.043 5.239 1.00 82.44 126 ARG A CA 1
ATOM 973 C C . ARG A 1 126 ? -3.616 -10.882 5.029 1.00 82.44 126 ARG A C 1
ATOM 975 O O . ARG A 1 126 ? -2.448 -11.100 4.714 1.00 82.44 126 ARG A O 1
ATOM 982 N N . MET A 1 127 ? -4.061 -9.650 5.289 1.00 82.94 127 MET A N 1
ATOM 983 C CA . MET A 1 127 ? -3.202 -8.468 5.196 1.00 82.94 127 MET A CA 1
ATOM 984 C C . MET A 1 127 ? -2.001 -8.550 6.138 1.00 82.94 127 MET A C 1
ATOM 986 O O . MET A 1 127 ? -0.902 -8.130 5.776 1.00 82.94 127 MET A O 1
ATOM 990 N N . ARG A 1 128 ? -2.153 -9.207 7.291 1.00 82.25 128 ARG A N 1
ATOM 991 C CA . ARG A 1 128 ? -1.058 -9.461 8.231 1.00 82.25 128 ARG A CA 1
ATOM 992 C C . ARG A 1 128 ? 0.159 -10.130 7.585 1.00 82.25 128 ARG A C 1
ATOM 994 O O . ARG A 1 128 ? 1.289 -9.796 7.934 1.00 82.25 128 ARG A O 1
ATOM 1001 N N . GLU A 1 129 ? -0.042 -11.087 6.682 1.00 79.19 129 GLU A N 1
ATOM 1002 C CA . GLU A 1 129 ? 1.053 -11.868 6.088 1.00 79.19 129 GLU A CA 1
ATOM 1003 C C . GLU A 1 129 ? 1.923 -11.023 5.152 1.00 79.19 129 GLU A C 1
ATOM 1005 O O . GLU A 1 129 ? 3.140 -11.206 5.108 1.00 79.19 129 GLU A O 1
ATOM 1010 N N . SER A 1 130 ? 1.308 -10.034 4.498 1.00 78.94 130 SER A N 1
ATOM 1011 C CA . SER A 1 130 ? 1.979 -9.072 3.617 1.00 78.94 130 SER A CA 1
ATOM 1012 C C . SER A 1 130 ? 2.752 -7.969 4.347 1.00 78.94 130 SER A C 1
ATOM 1014 O O . SER A 1 130 ? 3.562 -7.268 3.740 1.00 78.94 130 SER A O 1
ATOM 1016 N N . LEU A 1 131 ? 2.524 -7.794 5.654 1.00 78.81 131 LEU A N 1
ATOM 1017 C CA . LEU A 1 131 ? 3.133 -6.704 6.406 1.00 78.81 131 LEU A CA 1
ATOM 1018 C C . LEU A 1 131 ? 4.588 -7.004 6.815 1.00 78.81 131 LEU A C 1
ATOM 1020 O O . LEU A 1 131 ? 4.921 -8.132 7.201 1.00 78.81 131 LEU A O 1
ATOM 1024 N N . PRO A 1 132 ? 5.458 -5.975 6.838 1.00 74.44 132 PRO A N 1
ATOM 1025 C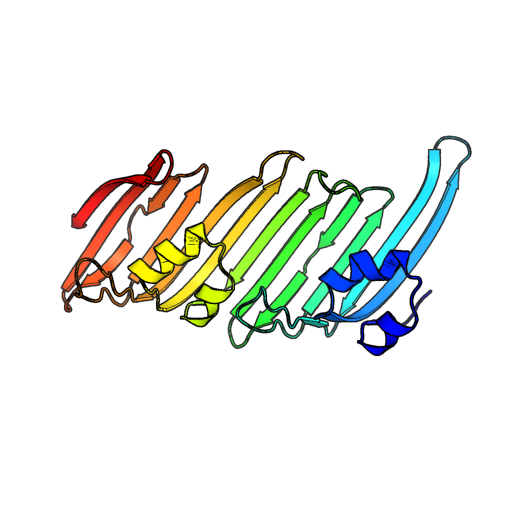 CA . PRO A 1 132 ? 6.768 -6.048 7.474 1.00 74.44 132 PRO A CA 1
ATOM 1026 C C . PRO A 1 132 ? 6.679 -6.500 8.936 1.00 74.44 132 PRO A C 1
ATOM 1028 O O . PRO A 1 132 ? 5.720 -6.184 9.639 1.00 74.44 132 PRO A O 1
ATOM 1031 N N . ALA A 1 133 ? 7.719 -7.178 9.431 1.00 74.69 133 ALA A N 1
ATOM 1032 C CA . ALA A 1 133 ? 7.733 -7.758 10.779 1.00 74.69 133 ALA A CA 1
ATOM 1033 C C . ALA A 1 133 ? 7.386 -6.756 11.895 1.00 74.69 133 ALA A C 1
ATOM 1035 O O . ALA A 1 133 ? 6.623 -7.095 12.795 1.00 74.69 133 ALA A O 1
ATOM 1036 N N . SER A 1 134 ? 7.874 -5.517 11.797 1.00 71.94 134 SER A N 1
ATOM 1037 C CA . SER A 1 134 ? 7.572 -4.446 12.753 1.00 71.94 134 SER A CA 1
ATOM 1038 C C . SER A 1 134 ? 6.085 -4.090 12.803 1.00 71.94 134 SER A C 1
ATOM 1040 O O . SER A 1 134 ? 5.558 -3.802 13.873 1.00 71.94 134 SER A O 1
ATOM 1042 N N . LEU A 1 135 ? 5.387 -4.127 11.667 1.00 76.31 135 LEU A N 1
ATOM 1043 C CA . LEU A 1 135 ? 3.956 -3.834 11.588 1.00 76.31 135 LEU A CA 1
ATOM 1044 C C . LEU A 1 135 ? 3.099 -5.046 11.965 1.00 76.31 135 LEU A C 1
ATOM 1046 O O . LEU A 1 135 ? 2.009 -4.860 12.499 1.00 76.31 135 LEU A O 1
ATOM 1050 N N . ARG A 1 136 ? 3.598 -6.276 11.776 1.00 82.75 136 ARG A N 1
ATOM 1051 C CA . ARG A 1 136 ? 2.884 -7.499 12.185 1.00 82.75 136 ARG A CA 1
ATOM 1052 C C . ARG A 1 136 ? 2.620 -7.558 13.685 1.00 82.75 136 ARG A C 1
ATOM 1054 O O . ARG A 1 136 ? 1.519 -7.919 14.076 1.00 82.75 136 ARG A O 1
ATOM 1061 N N . GLU A 1 137 ? 3.571 -7.139 14.518 1.00 82.12 137 GLU A N 1
ATOM 1062 C CA . GLU A 1 137 ? 3.352 -7.082 15.972 1.00 82.12 137 GLU A CA 1
ATOM 1063 C C . GLU A 1 137 ? 2.225 -6.109 16.353 1.00 82.12 137 GLU A C 1
ATOM 1065 O O . GLU A 1 137 ? 1.424 -6.394 17.240 1.00 82.12 137 GLU A O 1
ATOM 1070 N N . HIS A 1 138 ? 2.137 -4.964 15.671 1.00 82.50 138 HIS A N 1
ATOM 1071 C CA . HIS A 1 138 ? 1.062 -3.992 15.889 1.00 82.50 138 HIS A CA 1
ATOM 1072 C C . HIS A 1 138 ? -0.278 -4.523 15.376 1.00 82.50 138 HIS A C 1
ATOM 1074 O O . HIS A 1 138 ? -1.300 -4.355 16.042 1.00 82.50 138 HIS A O 1
ATOM 1080 N N . TRP A 1 139 ? -0.261 -5.217 14.235 1.00 86.56 139 TRP A N 1
ATOM 1081 C CA . TRP A 1 139 ? -1.425 -5.911 13.704 1.00 86.56 139 TRP A CA 1
ATOM 1082 C C . TRP A 1 139 ? -1.952 -6.956 14.687 1.00 86.56 139 TRP A C 1
ATOM 1084 O O . TRP A 1 139 ? -3.142 -6.974 14.965 1.00 86.56 139 TRP A O 1
ATOM 1094 N N . ASP A 1 140 ? -1.086 -7.782 15.273 1.00 86.25 140 ASP A N 1
ATOM 1095 C CA . ASP A 1 140 ? -1.488 -8.823 16.230 1.00 86.25 140 ASP A CA 1
ATOM 1096 C C . ASP A 1 140 ? -2.124 -8.263 17.499 1.00 86.25 140 ASP A C 1
ATOM 1098 O O . ASP A 1 140 ? -2.998 -8.894 18.093 1.00 86.25 140 ASP A O 1
ATOM 1102 N N . ARG A 1 141 ? -1.709 -7.060 17.900 1.00 84.88 141 ARG A N 1
ATOM 1103 C CA . ARG A 1 141 ? -2.222 -6.371 19.087 1.00 84.88 141 ARG A CA 1
ATOM 1104 C C . ARG A 1 141 ? -3.591 -5.735 18.886 1.00 84.88 141 ARG A C 1
ATOM 1106 O O . ARG A 1 141 ? -4.265 -5.499 19.887 1.00 84.88 141 ARG A O 1
ATOM 1113 N N . LEU A 1 142 ? -3.958 -5.401 17.649 1.00 84.12 142 LEU A N 1
ATOM 1114 C CA . LEU A 1 142 ? -5.189 -4.669 17.326 1.00 84.12 142 LEU A CA 1
ATOM 1115 C C . LEU A 1 142 ? -6.174 -5.488 16.491 1.00 84.12 142 LEU A C 1
ATOM 1117 O O . LEU A 1 142 ? -7.358 -5.180 16.507 1.00 84.12 142 LEU A O 1
ATOM 1121 N N . GLN A 1 143 ? -5.692 -6.495 15.764 1.00 87.69 143 GLN A N 1
ATOM 1122 C CA . GLN A 1 143 ? -6.434 -7.349 14.834 1.00 87.69 143 GLN A CA 1
ATOM 1123 C C . GLN A 1 143 ? -7.492 -6.571 14.036 1.00 87.69 143 GLN A C 1
ATOM 1125 O O . GLN A 1 143 ? -8.686 -6.861 14.162 1.00 87.69 143 GLN A O 1
ATOM 1130 N N . PRO A 1 144 ? -7.079 -5.539 13.278 1.00 89.81 144 PRO A N 1
ATOM 1131 C CA . PRO A 1 144 ? -8.024 -4.692 12.579 1.00 89.81 144 PRO A CA 1
ATOM 1132 C C . PRO A 1 144 ? -8.742 -5.487 11.483 1.00 89.81 144 PRO A C 1
ATOM 1134 O O . PRO A 1 144 ? -8.125 -6.271 10.762 1.00 89.81 144 PRO A O 1
ATOM 1137 N N . ALA A 1 145 ? -10.049 -5.275 11.370 1.00 92.00 145 ALA A N 1
ATOM 1138 C CA . ALA A 1 145 ? -10.891 -5.895 10.359 1.00 92.00 145 ALA A CA 1
ATOM 1139 C C . ALA A 1 145 ? -11.946 -4.906 9.854 1.00 92.00 145 ALA A C 1
ATOM 1141 O O . ALA A 1 145 ? -12.625 -4.276 10.667 1.00 92.00 145 ALA A O 1
ATOM 1142 N N . GLY A 1 146 ? -12.104 -4.761 8.540 1.00 91.62 146 GLY A N 1
ATOM 1143 C CA . GLY A 1 146 ? -13.081 -3.839 7.955 1.00 91.62 146 GLY A CA 1
ATOM 1144 C C . GLY A 1 146 ? -12.661 -3.286 6.601 1.00 91.62 146 GLY A C 1
ATOM 1145 O O . GLY A 1 146 ? -11.884 -3.910 5.888 1.00 91.62 146 GLY A O 1
ATOM 1146 N N . ARG A 1 147 ? -13.175 -2.104 6.249 1.00 93.00 147 ARG A N 1
ATOM 1147 C CA . ARG A 1 147 ? -12.863 -1.421 4.984 1.00 93.00 147 ARG A CA 1
ATOM 1148 C C . ARG A 1 147 ? -12.186 -0.085 5.224 1.00 93.00 147 ARG A C 1
ATOM 1150 O O . ARG A 1 147 ? -12.585 0.665 6.123 1.00 93.00 147 ARG A O 1
ATOM 1157 N N . VAL A 1 148 ? -11.160 0.178 4.422 1.00 94.00 148 VAL A N 1
ATOM 1158 C CA . VAL A 1 148 ? -10.399 1.424 4.452 1.00 94.00 148 VAL A CA 1
ATOM 1159 C C . VAL A 1 148 ? -10.084 1.917 3.049 1.00 94.00 148 VAL A C 1
ATOM 1161 O O . VAL A 1 148 ? -9.878 1.123 2.130 1.00 94.00 148 VAL A O 1
ATOM 1164 N N . ASP A 1 149 ? -9.936 3.228 2.936 1.00 95.06 149 ASP A N 1
ATOM 1165 C CA . ASP A 1 149 ? -9.206 3.843 1.836 1.00 95.06 149 ASP A CA 1
ATOM 1166 C C . ASP A 1 149 ? -7.805 4.210 2.325 1.00 95.06 149 ASP A C 1
ATOM 1168 O O . ASP A 1 149 ? -7.618 4.635 3.466 1.00 95.06 149 ASP A O 1
ATOM 1172 N N . GLY A 1 150 ? -6.801 4.031 1.479 1.00 93.94 150 GLY A N 1
ATOM 1173 C CA . GLY A 1 150 ? -5.409 4.315 1.792 1.00 93.94 150 GLY A CA 1
ATOM 1174 C C . GLY A 1 150 ? -4.769 5.163 0.708 1.00 93.94 150 GLY A C 1
ATOM 1175 O O . GLY A 1 150 ? -4.872 4.845 -0.468 1.00 93.94 150 GLY A O 1
ATOM 1176 N N . ASP A 1 151 ? -4.057 6.203 1.110 1.00 95.50 151 ASP A N 1
ATOM 1177 C CA . ASP A 1 151 ? -3.120 6.950 0.278 1.00 95.50 151 ASP A CA 1
ATOM 1178 C C . ASP A 1 151 ? -1.729 6.782 0.886 1.00 95.50 151 ASP A C 1
ATOM 1180 O O . ASP A 1 151 ? -1.542 6.974 2.089 1.00 95.50 151 ASP A O 1
ATOM 1184 N N . ILE A 1 152 ? -0.759 6.359 0.081 1.00 93.75 152 ILE A N 1
ATOM 1185 C CA . ILE A 1 152 ? 0.614 6.129 0.518 1.00 93.75 152 ILE A CA 1
ATOM 1186 C C . ILE A 1 152 ? 1.562 6.777 -0.478 1.00 93.75 152 ILE A C 1
ATOM 1188 O O . ILE A 1 152 ? 1.598 6.436 -1.661 1.00 93.75 152 ILE A O 1
ATOM 1192 N N . ARG A 1 153 ? 2.424 7.648 0.035 1.00 95.00 153 ARG A N 1
ATOM 1193 C CA . ARG A 1 153 ? 3.556 8.216 -0.681 1.00 95.00 153 ARG A CA 1
ATOM 1194 C C . ARG A 1 153 ? 4.855 7.734 -0.056 1.00 95.00 153 ARG A C 1
ATOM 1196 O O . ARG A 1 153 ? 5.143 8.011 1.105 1.00 95.00 153 ARG A O 1
ATOM 1203 N N . LEU A 1 154 ? 5.662 7.040 -0.844 1.00 91.81 154 LEU A N 1
ATOM 1204 C CA . LEU A 1 154 ? 6.984 6.571 -0.456 1.00 91.81 154 LEU A CA 1
ATOM 1205 C C . LEU A 1 154 ? 8.028 7.305 -1.291 1.00 91.81 154 LEU A C 1
ATOM 1207 O O . LEU A 1 154 ? 8.030 7.200 -2.515 1.00 91.81 154 LEU A O 1
ATOM 1211 N N . THR A 1 155 ? 8.927 8.024 -0.631 1.00 93.94 155 THR A N 1
ATOM 1212 C CA . THR A 1 155 ? 10.081 8.649 -1.286 1.00 93.94 155 THR A CA 1
ATOM 1213 C C . THR A 1 155 ? 11.348 7.987 -0.772 1.00 93.94 155 THR A C 1
ATOM 1215 O O . THR A 1 155 ? 11.561 7.942 0.435 1.00 93.94 155 THR A O 1
ATOM 1218 N N . PHE A 1 156 ? 12.185 7.489 -1.668 1.00 92.50 156 PHE A N 1
ATOM 1219 C CA . PHE A 1 156 ? 13.515 6.981 -1.365 1.00 92.50 156 PHE A CA 1
ATOM 1220 C C . PHE A 1 156 ? 14.543 7.891 -2.026 1.00 92.50 156 PHE A C 1
ATOM 1222 O O . PHE A 1 156 ? 14.445 8.173 -3.220 1.00 92.50 156 PHE A O 1
ATOM 1229 N N . ASP A 1 157 ? 15.515 8.364 -1.257 1.00 91.06 157 ASP A N 1
ATOM 1230 C CA . ASP A 1 157 ? 16.556 9.295 -1.712 1.00 91.06 157 ASP A CA 1
ATOM 1231 C C . ASP A 1 157 ? 17.861 8.593 -2.137 1.00 91.06 157 ASP A C 1
ATOM 1233 O O . ASP A 1 157 ? 18.852 9.254 -2.446 1.00 91.06 157 ASP A O 1
ATOM 1237 N N . GLY A 1 158 ? 17.866 7.256 -2.154 1.00 87.75 158 GLY A N 1
ATOM 1238 C CA . GLY A 1 158 ? 19.059 6.429 -2.349 1.00 87.75 158 GLY A CA 1
ATOM 1239 C C . GLY A 1 158 ? 19.645 5.875 -1.046 1.00 87.75 158 GLY A C 1
ATOM 1240 O O . GLY A 1 158 ? 20.482 4.985 -1.099 1.00 87.75 158 GLY A O 1
ATOM 1241 N N . HIS A 1 159 ? 19.196 6.343 0.122 1.00 88.62 159 HIS A N 1
ATOM 1242 C CA . HIS A 1 159 ? 19.687 5.875 1.423 1.00 88.62 159 HIS A CA 1
ATOM 1243 C C . HIS A 1 159 ? 18.555 5.504 2.381 1.00 88.62 159 HIS A C 1
ATOM 1245 O O . HIS A 1 159 ? 18.616 4.469 3.046 1.00 88.62 159 HIS A O 1
ATOM 1251 N N . ALA A 1 160 ? 17.512 6.329 2.460 1.00 88.00 160 ALA A N 1
ATOM 1252 C CA . ALA A 1 160 ? 16.430 6.176 3.418 1.00 88.00 160 ALA A CA 1
ATOM 1253 C C . ALA A 1 160 ? 15.056 6.333 2.764 1.00 88.00 160 ALA A C 1
ATOM 1255 O O . ALA A 1 160 ? 14.834 7.151 1.871 1.00 88.00 160 ALA A O 1
ATOM 1256 N N . TRP A 1 161 ? 14.104 5.538 3.249 1.00 88.06 161 TRP A N 1
ATOM 1257 C CA . TRP A 1 161 ? 12.701 5.668 2.882 1.00 88.06 161 TRP A CA 1
ATOM 1258 C C . TRP A 1 161 ? 12.023 6.710 3.767 1.00 88.06 161 TRP A C 1
ATOM 1260 O O . TRP A 1 161 ? 12.146 6.676 4.989 1.00 88.06 161 TRP A O 1
ATOM 1270 N N . THR A 1 162 ? 11.243 7.585 3.142 1.00 91.69 162 THR A N 1
ATOM 1271 C CA . THR A 1 162 ? 10.369 8.564 3.790 1.00 91.69 162 THR A CA 1
ATOM 1272 C C . THR A 1 162 ? 8.918 8.225 3.440 1.00 91.69 162 THR A C 1
ATOM 1274 O O . THR A 1 162 ? 8.427 8.657 2.392 1.00 91.69 162 THR A O 1
ATOM 1277 N N . PRO A 1 163 ? 8.234 7.416 4.272 1.00 91.44 163 PRO A N 1
ATOM 1278 C CA . PRO A 1 163 ? 6.829 7.097 4.088 1.00 91.44 163 PRO A CA 1
ATOM 1279 C C . PRO A 1 163 ? 5.930 8.205 4.638 1.00 91.44 163 PRO A C 1
ATOM 1281 O O . PRO A 1 163 ? 6.106 8.677 5.765 1.00 91.44 163 PRO A O 1
ATOM 1284 N N . ILE A 1 164 ? 4.919 8.560 3.858 1.00 93.94 164 ILE A N 1
ATOM 1285 C CA . ILE A 1 164 ? 3.754 9.333 4.276 1.00 93.94 164 ILE A CA 1
ATOM 1286 C C . ILE A 1 164 ? 2.541 8.486 3.918 1.00 93.94 164 ILE A C 1
ATOM 1288 O O . ILE A 1 164 ? 2.442 8.015 2.789 1.00 93.94 164 ILE A O 1
ATOM 1292 N N . ALA A 1 165 ? 1.642 8.257 4.867 1.00 93.06 165 ALA A N 1
ATOM 1293 C CA . ALA A 1 165 ? 0.426 7.501 4.612 1.00 93.06 165 ALA A CA 1
ATOM 1294 C C . ALA A 1 165 ? -0.779 8.168 5.268 1.00 93.06 165 ALA A C 1
ATOM 1296 O O . ALA A 1 165 ? -0.680 8.740 6.353 1.00 93.06 165 ALA A O 1
ATOM 1297 N N . SER A 1 166 ? -1.926 8.067 4.618 1.00 94.56 166 SER A N 1
ATOM 1298 C CA . SER A 1 166 ? -3.220 8.483 5.129 1.00 94.56 166 SER A CA 1
ATOM 1299 C C . SER A 1 166 ? -4.200 7.342 4.933 1.00 94.56 166 SER A C 1
ATOM 1301 O O . SER A 1 166 ? -4.380 6.864 3.821 1.00 94.56 166 SER A O 1
ATOM 1303 N N . ILE A 1 167 ? -4.841 6.913 6.010 1.00 94.31 167 ILE A N 1
ATOM 1304 C CA . ILE A 1 167 ? -5.812 5.825 6.007 1.00 94.31 167 ILE A CA 1
ATOM 1305 C C . ILE A 1 167 ? -7.144 6.406 6.459 1.00 94.31 167 ILE A C 1
ATOM 1307 O O . ILE A 1 167 ? -7.235 6.970 7.550 1.00 94.31 167 ILE A O 1
ATOM 1311 N N . HIS A 1 168 ? -8.167 6.281 5.628 1.00 95.19 168 HIS A N 1
ATOM 1312 C CA . HIS A 1 168 ? -9.538 6.605 5.977 1.00 95.19 168 HIS A CA 1
ATOM 1313 C C . HIS A 1 168 ? -10.263 5.322 6.374 1.00 95.19 168 HIS A C 1
ATOM 1315 O O . HIS A 1 168 ? -10.402 4.398 5.576 1.00 95.19 168 HIS A O 1
ATOM 1321 N N . CYS A 1 169 ? -10.689 5.247 7.627 1.00 93.00 169 CYS A N 1
ATOM 1322 C CA . CYS A 1 169 ? -11.486 4.147 8.138 1.00 93.00 169 CYS A CA 1
ATOM 1323 C C . CYS A 1 169 ? -12.962 4.439 7.874 1.00 93.00 169 CYS A C 1
ATOM 1325 O O . CYS A 1 169 ? -13.470 5.446 8.366 1.00 93.00 169 CYS A O 1
ATOM 1327 N N . GLU A 1 170 ? -13.633 3.554 7.135 1.00 90.50 170 GLU A N 1
ATOM 1328 C CA . GLU A 1 170 ? -15.076 3.657 6.883 1.00 90.50 170 GLU A CA 1
ATOM 1329 C C . GLU A 1 170 ? -15.900 2.777 7.816 1.00 90.50 170 GLU A C 1
ATOM 1331 O O . GLU A 1 170 ? -17.001 3.128 8.197 1.00 90.50 170 GLU A O 1
ATOM 1336 N N . ARG A 1 171 ? -15.434 1.567 8.122 1.00 89.94 171 ARG A N 1
ATOM 1337 C CA . ARG A 1 171 ? -16.113 0.668 9.062 1.00 89.94 171 ARG A CA 1
ATOM 1338 C C . ARG A 1 171 ? -15.115 -0.353 9.552 1.00 89.94 171 ARG A C 1
ATOM 1340 O O . ARG A 1 171 ? -15.114 -1.504 9.114 1.00 89.94 171 ARG A O 1
ATOM 1347 N N . VAL A 1 172 ? -14.212 0.099 10.410 1.00 92.44 172 VAL A N 1
ATOM 1348 C CA . VAL A 1 172 ? -13.161 -0.757 10.960 1.00 92.44 172 VAL A CA 1
ATOM 1349 C C . VAL A 1 172 ? -13.563 -1.260 12.341 1.00 92.44 172 VAL A C 1
ATOM 1351 O O . VAL A 1 172 ? -14.233 -0.585 13.113 1.00 92.44 172 VAL A O 1
ATOM 1354 N N . SER A 1 173 ? -13.166 -2.478 12.658 1.00 91.69 173 SER A N 1
ATOM 1355 C CA . SER A 1 173 ? -13.258 -3.061 13.986 1.00 91.69 173 SER A CA 1
ATOM 1356 C C . SER A 1 173 ? -11.862 -3.445 14.446 1.00 91.69 173 SER A C 1
ATOM 1358 O O . SER A 1 173 ? -11.043 -3.883 13.641 1.00 91.69 173 SER A O 1
ATOM 1360 N N . ILE A 1 174 ? -11.579 -3.261 15.729 1.00 90.38 174 ILE A N 1
ATOM 1361 C CA . ILE A 1 174 ? -10.328 -3.692 16.354 1.00 90.38 174 ILE A CA 1
ATOM 1362 C C . ILE A 1 174 ? -10.640 -4.533 17.586 1.00 90.38 174 ILE A C 1
ATOM 1364 O O . ILE A 1 174 ? -11.633 -4.315 18.287 1.00 90.38 174 ILE A O 1
ATOM 1368 N N . LYS A 1 175 ? -9.754 -5.484 17.866 1.00 86.69 175 LYS A N 1
ATOM 1369 C CA . LYS A 1 175 ? -9.761 -6.330 19.059 1.00 86.69 175 LYS A CA 1
ATOM 1370 C C . LYS A 1 175 ? -8.441 -6.138 19.803 1.00 86.69 175 LYS A C 1
ATOM 1372 O O . LYS A 1 175 ? -7.473 -6.850 19.531 1.00 86.69 175 LYS A O 1
ATOM 1377 N N . PRO A 1 176 ? -8.374 -5.152 20.710 1.00 82.81 176 PRO A N 1
ATOM 1378 C CA . PRO A 1 176 ? -7.158 -4.862 21.450 1.00 82.81 176 PRO A CA 1
ATOM 1379 C C . PRO A 1 176 ? -6.774 -6.022 22.376 1.00 82.81 176 PRO A C 1
ATOM 1381 O O . PRO A 1 176 ? -7.596 -6.536 23.129 1.00 82.81 176 PRO A O 1
ATOM 1384 N N . TRP A 1 177 ? -5.502 -6.419 22.357 1.00 79.44 177 TRP A N 1
ATOM 1385 C CA . TRP A 1 177 ? -5.008 -7.530 23.184 1.00 79.44 177 TRP A CA 1
ATOM 1386 C C . TRP A 1 177 ? -5.016 -7.224 24.692 1.00 79.44 177 TRP A C 1
ATOM 1388 O O . TRP A 1 177 ? -5.195 -8.123 25.507 1.00 79.44 177 TRP A O 1
ATOM 1398 N N . LEU A 1 178 ? -4.798 -5.955 25.060 1.00 73.44 178 LEU A N 1
ATOM 1399 C CA . LEU A 1 178 ? -4.665 -5.514 26.452 1.00 73.44 178 LEU A CA 1
ATOM 1400 C C . LEU A 1 178 ? -6.029 -5.376 27.146 1.00 73.44 178 LEU A C 1
ATOM 1402 O O . LEU A 1 178 ? -6.121 -5.478 28.365 1.00 73.44 178 LEU A O 1
ATOM 1406 N N . PHE A 1 179 ? -7.085 -5.145 26.367 1.00 70.88 179 PHE A N 1
ATOM 1407 C CA . PHE A 1 179 ? -8.455 -5.021 26.845 1.00 70.88 179 PHE A CA 1
ATOM 1408 C C . PHE A 1 179 ? -9.391 -5.644 25.801 1.00 70.88 179 PHE A C 1
ATOM 1410 O O . PHE A 1 179 ? -9.580 -5.063 24.734 1.00 70.88 179 PHE A O 1
ATOM 1417 N N . PRO A 1 180 ? -10.012 -6.804 26.082 1.00 67.38 180 PRO A N 1
ATOM 1418 C CA . PRO A 1 180 ? -10.804 -7.557 25.108 1.00 67.38 180 PRO A CA 1
ATOM 1419 C C . PRO A 1 180 ? -12.186 -6.931 24.841 1.00 67.38 180 PRO A C 1
ATOM 1421 O O . PRO A 1 180 ? -13.142 -7.637 24.531 1.00 67.38 180 PRO A O 1
ATOM 1424 N N . TYR A 1 181 ? -12.309 -5.609 24.971 1.00 78.75 181 TYR A N 1
ATOM 1425 C CA . TYR A 1 181 ? -13.488 -4.865 24.558 1.00 78.75 181 TYR A CA 1
ATOM 1426 C C . TYR A 1 181 ? -13.312 -4.477 23.090 1.00 78.75 181 TYR A C 1
ATOM 1428 O O . TYR A 1 181 ? -12.484 -3.612 22.789 1.00 78.75 181 TYR A O 1
ATOM 1436 N N . PRO A 1 182 ? -14.044 -5.121 22.163 1.00 84.44 182 PRO A N 1
ATOM 1437 C CA . PRO A 1 182 ? -13.949 -4.773 20.759 1.00 84.44 182 PRO A CA 1
ATOM 1438 C C . PRO A 1 182 ? -14.455 -3.346 20.561 1.00 84.44 182 PRO A C 1
ATOM 1440 O O . PRO A 1 182 ? -15.501 -2.963 21.098 1.00 84.44 182 PRO A O 1
ATOM 1443 N N . VAL A 1 183 ? -13.712 -2.580 19.769 1.00 88.75 183 VAL A N 1
ATOM 1444 C CA . VAL A 1 183 ? -14.166 -1.281 19.278 1.00 88.75 183 VAL A CA 1
ATOM 1445 C C . VAL A 1 183 ? -14.590 -1.496 17.837 1.00 88.75 183 VAL A C 1
ATOM 1447 O O . VAL A 1 183 ? -13.780 -1.897 17.003 1.00 88.75 183 VAL A O 1
ATOM 1450 N N . ASN A 1 184 ? -15.875 -1.303 17.571 1.00 91.88 184 ASN A N 1
ATOM 1451 C CA . ASN A 1 184 ? -16.495 -1.544 16.274 1.00 91.88 184 ASN A CA 1
ATOM 1452 C C . ASN A 1 184 ? -16.858 -0.226 15.598 1.00 91.88 184 ASN A C 1
ATOM 1454 O O . ASN A 1 184 ? -16.890 0.811 16.253 1.00 91.88 184 ASN A O 1
ATOM 1458 N N . ASP A 1 185 ? -17.191 -0.302 14.310 1.00 91.31 185 ASP A N 1
ATOM 1459 C CA . ASP A 1 185 ? -17.692 0.829 13.523 1.00 91.31 185 ASP A CA 1
ATOM 1460 C C . ASP A 1 185 ? -16.795 2.064 13.673 1.00 91.31 185 ASP A C 1
ATOM 1462 O O . ASP A 1 185 ? -17.237 3.143 14.044 1.00 91.31 185 ASP A O 1
ATOM 1466 N N . ILE A 1 186 ? -15.492 1.856 13.483 1.00 92.06 186 ILE A N 1
ATOM 1467 C CA . ILE A 1 186 ? -14.485 2.901 13.577 1.00 92.06 186 ILE A CA 1
ATOM 1468 C C . ILE A 1 186 ? -14.492 3.720 12.291 1.00 92.06 186 ILE A C 1
ATOM 1470 O O . ILE A 1 186 ? -14.241 3.174 11.211 1.00 92.06 186 ILE A O 1
ATOM 1474 N N . HIS A 1 187 ? -14.703 5.027 12.451 1.00 93.94 187 HIS A N 1
ATOM 1475 C CA . HIS A 1 187 ? -14.717 6.040 11.397 1.00 93.94 187 HIS A CA 1
ATOM 1476 C C . HIS A 1 187 ? -13.683 7.121 11.678 1.00 93.94 187 HIS A C 1
ATOM 1478 O O . HIS A 1 187 ? -13.584 7.620 12.802 1.00 93.94 187 HIS A O 1
ATOM 1484 N N . GLY A 1 188 ? -12.965 7.551 10.646 1.00 93.31 188 GLY A N 1
ATOM 1485 C CA . GLY A 1 188 ? -12.075 8.706 10.738 1.00 93.31 188 GLY A CA 1
ATOM 1486 C C . GLY A 1 188 ? -10.822 8.558 9.894 1.00 93.31 188 GLY A C 1
ATOM 1487 O O . GLY A 1 188 ? -10.721 7.671 9.052 1.00 93.31 188 GLY A O 1
ATOM 1488 N N . GLN A 1 189 ? -9.863 9.454 10.103 1.00 94.19 189 GLN A N 1
ATOM 1489 C CA . GLN A 1 189 ? -8.631 9.487 9.323 1.00 94.19 189 GLN A CA 1
ATOM 1490 C C . GLN A 1 189 ? -7.415 9.327 10.229 1.00 94.19 189 GLN A C 1
ATOM 1492 O O . GLN A 1 189 ? -7.240 10.067 11.195 1.00 94.19 189 GLN A O 1
ATOM 1497 N N . ILE A 1 190 ? -6.549 8.386 9.874 1.00 93.25 190 ILE A N 1
ATOM 1498 C CA . ILE A 1 190 ? -5.268 8.140 10.525 1.00 93.25 190 ILE A CA 1
ATOM 1499 C C . ILE A 1 190 ? -4.169 8.579 9.562 1.00 93.25 190 ILE A C 1
ATOM 1501 O O . ILE A 1 190 ? -4.142 8.157 8.409 1.00 93.25 190 ILE A O 1
ATOM 1505 N N . ARG A 1 191 ? -3.242 9.415 10.025 1.00 93.94 191 ARG A N 1
ATOM 1506 C CA . ARG A 1 191 ? -2.096 9.882 9.237 1.00 93.94 191 ARG A CA 1
ATOM 1507 C C . ARG A 1 191 ? -0.797 9.394 9.849 1.00 93.94 191 ARG A C 1
ATOM 1509 O O . ARG A 1 191 ? -0.591 9.542 11.050 1.00 93.94 191 ARG A O 1
ATOM 1516 N N . TYR A 1 192 ? 0.085 8.863 9.015 1.00 90.50 192 TYR A N 1
ATOM 1517 C CA . TYR A 1 192 ? 1.462 8.523 9.339 1.00 90.50 192 TYR A CA 1
ATOM 1518 C C . TYR A 1 192 ? 2.404 9.464 8.586 1.00 90.50 192 TYR A C 1
ATOM 1520 O O . TYR A 1 192 ? 2.367 9.528 7.357 1.00 90.50 192 TYR A O 1
ATOM 1528 N N . GLN A 1 193 ? 3.279 10.165 9.302 1.00 90.75 193 GLN A N 1
ATOM 1529 C CA . GLN A 1 193 ? 4.323 10.992 8.702 1.00 90.75 193 GLN A CA 1
ATOM 1530 C C . GLN A 1 193 ? 5.510 11.120 9.655 1.00 90.75 193 GLN A C 1
ATOM 1532 O O . GLN A 1 193 ? 5.337 11.443 10.828 1.00 90.75 193 GLN A O 1
ATOM 1537 N N . GLY A 1 194 ? 6.725 10.875 9.153 1.00 84.25 194 GLY A N 1
ATOM 1538 C CA . GLY A 1 194 ? 7.959 11.115 9.914 1.00 84.25 194 GLY A CA 1
ATOM 1539 C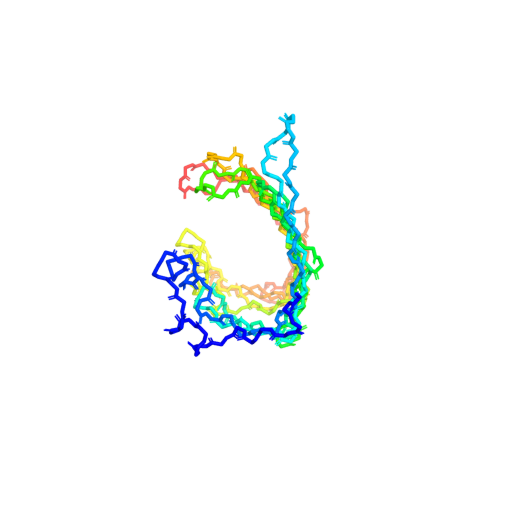 C . GLY A 1 194 ? 8.019 10.357 11.245 1.00 84.25 194 GLY A C 1
ATOM 1540 O O . GLY A 1 194 ? 8.408 10.928 12.259 1.00 84.25 194 GLY A O 1
ATOM 1541 N N . GLY A 1 195 ? 7.559 9.100 11.269 1.00 84.56 195 GLY A N 1
ATOM 1542 C CA . GLY A 1 195 ? 7.511 8.294 12.493 1.00 84.56 195 GLY A CA 1
ATOM 1543 C C . GLY A 1 195 ? 6.429 8.716 13.492 1.00 84.56 195 GLY A C 1
ATOM 1544 O O . GLY A 1 195 ? 6.456 8.258 14.629 1.00 84.56 195 GLY A O 1
ATOM 1545 N N . THR A 1 196 ? 5.482 9.570 13.096 1.00 87.88 196 THR A N 1
ATOM 1546 C CA . THR A 1 196 ? 4.331 9.964 13.918 1.00 87.88 196 THR A CA 1
ATOM 1547 C C . THR A 1 196 ? 3.041 9.444 13.301 1.00 87.88 196 THR A C 1
ATOM 1549 O O . THR A 1 196 ? 2.790 9.674 12.121 1.00 87.88 196 THR A O 1
ATOM 1552 N N . ILE A 1 197 ? 2.216 8.767 14.099 1.00 90.31 197 ILE A N 1
ATOM 1553 C CA . ILE A 1 197 ? 0.840 8.391 13.770 1.00 90.31 197 ILE A CA 1
ATOM 1554 C C . ILE A 1 197 ? -0.087 9.343 14.514 1.00 90.31 197 ILE A C 1
ATOM 1556 O O . ILE A 1 197 ? -0.005 9.454 15.735 1.00 90.31 197 ILE A O 1
ATOM 1560 N N . SER A 1 198 ? -0.993 10.000 13.803 1.00 92.19 198 SER A N 1
ATOM 1561 C CA . SER A 1 198 ? -1.973 10.897 14.409 1.00 92.19 198 SER A CA 1
ATOM 1562 C C . SER A 1 198 ? -3.369 10.699 13.841 1.00 92.19 198 SER A C 1
ATOM 1564 O O . SER A 1 198 ? -3.541 10.343 12.676 1.00 92.19 198 SER A O 1
ATOM 1566 N N . SER A 1 199 ? -4.361 10.966 14.678 1.00 92.56 199 SER A N 1
ATOM 1567 C CA . SER A 1 199 ? -5.757 11.117 14.295 1.00 92.56 199 SER A CA 1
ATOM 1568 C C . SER A 1 199 ? -6.355 12.283 15.073 1.00 92.56 199 SER A C 1
ATOM 1570 O O . SER A 1 199 ? -6.205 12.365 16.294 1.00 92.56 199 SER A O 1
ATOM 1572 N N . GLU A 1 200 ? -7.008 13.198 14.358 1.00 89.31 200 GLU A N 1
ATOM 1573 C CA . GLU A 1 200 ? -7.682 14.361 14.951 1.00 89.31 200 GLU A CA 1
ATOM 1574 C C . GLU A 1 200 ? -9.053 14.028 15.524 1.00 89.31 200 GLU A C 1
ATOM 1576 O O . GLU A 1 200 ? -9.524 14.754 16.390 1.00 89.31 200 GLU A O 1
ATOM 1581 N N . ARG A 1 201 ? -9.707 12.996 14.983 1.00 88.25 201 ARG A N 1
ATOM 1582 C CA . ARG A 1 201 ? -10.995 12.488 15.446 1.00 88.25 201 ARG A CA 1
ATOM 1583 C C . ARG A 1 201 ? -11.210 11.097 14.872 1.00 88.25 201 ARG A C 1
ATOM 1585 O O . ARG A 1 201 ? -11.438 10.939 13.671 1.00 88.25 201 ARG A O 1
ATOM 1592 N N . LEU A 1 202 ? -11.144 10.103 15.741 1.00 90.12 202 LEU A N 1
ATOM 1593 C CA . LEU A 1 202 ? -11.492 8.725 15.444 1.00 90.12 202 LEU A CA 1
ATOM 1594 C C . LEU A 1 202 ? -12.702 8.344 16.291 1.00 90.12 202 LEU A C 1
ATOM 1596 O O . LEU A 1 202 ? -12.601 8.264 17.516 1.00 90.12 202 LEU A O 1
ATOM 1600 N N . ASN A 1 203 ? -13.832 8.126 15.632 1.00 92.50 203 ASN A N 1
ATOM 1601 C CA . ASN A 1 203 ? -15.076 7.728 16.275 1.00 92.50 203 ASN A CA 1
ATOM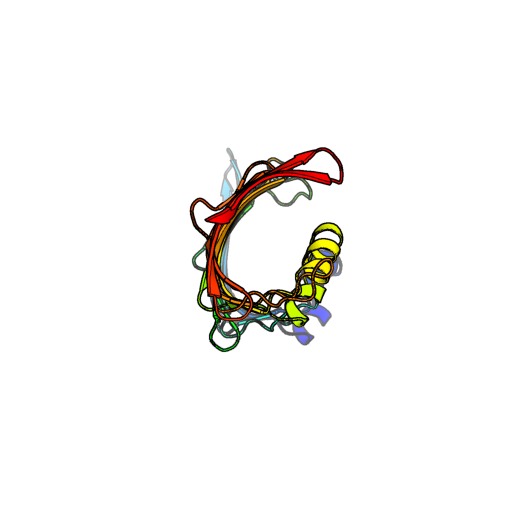 1602 C C . ASN A 1 203 ? -15.215 6.213 16.208 1.00 92.50 203 ASN A C 1
ATOM 1604 O O . ASN A 1 203 ? -14.789 5.613 15.228 1.00 92.50 203 ASN A O 1
ATOM 1608 N N . GLY A 1 204 ? -15.842 5.604 17.204 1.00 91.56 204 GLY A N 1
ATOM 1609 C CA . GLY A 1 204 ? -16.185 4.188 17.180 1.00 91.56 204 GLY A CA 1
ATOM 1610 C C . GLY A 1 204 ? -17.199 3.825 18.252 1.00 91.56 204 GLY A C 1
ATOM 1611 O O . GLY A 1 204 ? -17.657 4.675 19.013 1.00 91.56 204 GLY A O 1
ATOM 1612 N N . LEU A 1 205 ? -17.539 2.545 18.323 1.00 90.50 205 LEU A N 1
ATOM 1613 C CA . LEU A 1 205 ? -18.438 1.971 19.316 1.00 90.50 205 LEU A CA 1
ATOM 1614 C C . LEU A 1 205 ? -17.666 0.989 20.197 1.00 90.50 205 LEU A C 1
ATOM 1616 O O . LEU A 1 205 ? -17.334 -0.114 19.759 1.00 90.50 205 LEU A O 1
ATOM 1620 N N . ALA A 1 206 ? -17.411 1.360 21.450 1.00 87.69 206 ALA A N 1
ATOM 1621 C CA . ALA A 1 206 ? -16.805 0.484 22.450 1.00 87.69 206 ALA A CA 1
ATOM 1622 C C . ALA A 1 206 ? -17.901 -0.067 23.369 1.00 87.69 206 ALA A C 1
ATOM 1624 O O . ALA A 1 206 ? -18.583 0.687 24.060 1.00 87.69 206 ALA A O 1
ATOM 1625 N N . GLY A 1 207 ? -18.132 -1.384 23.344 1.00 83.19 207 GLY A N 1
ATOM 1626 C CA . GLY A 1 207 ? -19.209 -1.994 24.141 1.00 83.19 207 GLY A CA 1
ATOM 1627 C C . GLY A 1 207 ? -20.610 -1.435 23.835 1.00 83.19 207 GLY A C 1
ATOM 1628 O O . GLY A 1 207 ? -21.475 -1.430 24.705 1.00 83.19 207 GLY A O 1
ATOM 1629 N N . GLY A 1 208 ? -20.823 -0.926 22.615 1.00 82.88 208 GLY A N 1
ATOM 1630 C CA . GLY A 1 208 ? -22.076 -0.297 22.182 1.00 82.88 208 GLY A CA 1
ATOM 1631 C C . GLY A 1 208 ? -22.227 1.183 22.550 1.00 82.88 208 GLY A C 1
ATOM 1632 O O . GLY A 1 208 ? -23.218 1.789 22.157 1.00 82.88 208 GLY A O 1
ATOM 1633 N N . GLN A 1 209 ? -21.263 1.777 23.259 1.00 87.62 209 GLN A N 1
ATOM 1634 C CA . GLN A 1 209 ? -21.244 3.211 23.548 1.00 87.62 209 GLN A CA 1
ATOM 1635 C C . GLN A 1 209 ? -20.373 3.952 22.524 1.00 87.62 209 GLN A C 1
ATOM 1637 O O . GLN A 1 209 ? -19.289 3.456 22.193 1.00 87.62 209 GLN A O 1
ATOM 1642 N N . PRO A 1 210 ? -20.816 5.116 22.018 1.00 89.75 210 PRO A N 1
ATOM 1643 C CA . PRO A 1 210 ? -19.991 5.948 21.156 1.00 89.75 210 PRO A CA 1
ATOM 1644 C C . PRO A 1 210 ? -18.782 6.457 21.935 1.00 89.75 210 PRO A C 1
ATOM 1646 O O . PRO A 1 210 ? -18.913 6.953 23.050 1.00 89.75 210 PRO A O 1
ATOM 1649 N N . VAL A 1 211 ? -17.610 6.326 21.327 1.00 89.31 211 VAL A N 1
ATOM 1650 C CA . VAL A 1 211 ? -16.348 6.858 21.833 1.00 89.31 211 VAL A CA 1
ATOM 1651 C C . VAL A 1 211 ? -15.702 7.688 20.738 1.00 89.31 211 VAL A C 1
ATOM 1653 O O . VAL A 1 211 ? -15.654 7.264 19.580 1.00 89.31 211 VAL A O 1
ATOM 1656 N N . SER A 1 212 ? -15.204 8.867 21.094 1.00 88.75 212 SER A N 1
ATOM 1657 C CA . SER A 1 212 ? -14.376 9.678 20.208 1.00 88.75 212 SER A CA 1
ATOM 1658 C C . SER A 1 212 ? -12.977 9.754 20.789 1.00 88.75 212 SER A C 1
ATOM 1660 O O . SER A 1 212 ? -12.787 9.929 21.990 1.00 88.75 212 SER A O 1
ATOM 1662 N N . SER A 1 213 ? -11.970 9.613 19.938 1.00 86.56 213 SER A N 1
ATOM 1663 C CA . SER A 1 213 ? -10.581 9.663 20.371 1.00 86.56 213 SER A CA 1
ATOM 1664 C C . SER A 1 213 ? -9.733 10.496 19.435 1.00 86.56 213 SER A C 1
ATOM 1666 O O . SER A 1 213 ? -9.831 10.388 18.212 1.00 86.56 213 SER A O 1
ATOM 1668 N N . ASN A 1 214 ? -8.858 11.289 20.036 1.00 90.56 214 ASN A N 1
ATOM 1669 C CA . ASN A 1 214 ? -7.817 12.011 19.331 1.00 90.56 214 ASN A CA 1
ATOM 1670 C C . ASN A 1 214 ? -6.497 11.478 19.861 1.00 90.56 214 ASN A C 1
ATOM 1672 O O . ASN A 1 214 ? -6.319 11.334 21.073 1.00 90.56 214 ASN A O 1
ATOM 1676 N N . PHE A 1 215 ? -5.565 11.161 18.974 1.00 88.50 215 PHE A N 1
ATOM 1677 C CA . PHE A 1 215 ? -4.274 10.661 19.414 1.00 88.50 215 PHE A CA 1
ATOM 1678 C C . PHE A 1 215 ? -3.148 11.129 18.518 1.00 88.50 215 PHE A C 1
ATOM 1680 O O . PHE A 1 215 ? -3.314 11.363 17.322 1.00 88.50 215 PHE A O 1
ATOM 1687 N N . SER A 1 216 ? -1.975 11.238 19.121 1.00 89.81 216 SER A N 1
ATOM 1688 C CA . SER A 1 216 ? -0.724 11.470 18.418 1.00 89.81 216 SER A CA 1
ATOM 1689 C C . SER A 1 216 ? 0.348 10.644 19.097 1.00 89.81 216 SER A C 1
ATOM 1691 O O . SER A 1 216 ? 0.654 10.872 20.267 1.00 89.81 216 SER A O 1
ATOM 1693 N N . LEU A 1 217 ? 0.864 9.658 18.375 1.00 87.12 217 LEU A N 1
ATOM 1694 C CA . LEU A 1 217 ? 1.871 8.702 18.804 1.00 87.12 217 LEU A CA 1
ATOM 1695 C C . LEU A 1 217 ? 3.123 8.917 17.960 1.00 87.12 217 LEU A C 1
ATOM 1697 O O . LEU A 1 217 ? 3.062 8.858 16.738 1.00 87.12 217 LEU A O 1
ATOM 1701 N N . SER A 1 218 ? 4.265 9.120 18.603 1.00 85.88 218 SER A N 1
ATOM 1702 C CA . SER A 1 218 ? 5.569 9.254 17.951 1.00 85.88 218 SER A CA 1
ATOM 1703 C C . SER A 1 218 ? 6.448 8.048 18.262 1.00 85.88 218 SER A C 1
ATOM 1705 O O . SER A 1 218 ? 6.440 7.531 19.384 1.00 85.88 218 SER A O 1
ATOM 1707 N N . GLN A 1 219 ? 7.197 7.579 17.272 1.00 79.69 219 GLN A N 1
ATOM 1708 C CA . GLN A 1 219 ? 8.117 6.465 17.436 1.00 79.69 219 GLN A CA 1
ATOM 1709 C C . GLN A 1 219 ? 9.408 6.940 18.118 1.00 79.69 219 GLN A C 1
ATOM 1711 O O . GLN A 1 219 ? 10.170 7.725 17.557 1.00 79.69 219 GLN A O 1
ATOM 1716 N N . GLN A 1 220 ? 9.683 6.423 19.316 1.00 78.69 220 GLN A N 1
ATOM 1717 C CA . GLN A 1 220 ? 10.948 6.599 20.030 1.00 78.69 220 GLN A CA 1
ATOM 1718 C C . GLN A 1 220 ? 11.618 5.232 20.207 1.00 78.69 220 GLN A C 1
ATOM 1720 O O . GLN A 1 220 ? 11.231 4.410 21.042 1.00 78.69 220 GLN A O 1
ATOM 1725 N N . GLY A 1 221 ? 12.612 4.946 19.363 1.00 77.69 221 GLY A N 1
ATOM 1726 C CA . GLY A 1 221 ? 13.250 3.630 19.301 1.00 77.69 221 GLY A CA 1
ATOM 1727 C C . GLY A 1 221 ? 12.262 2.532 18.883 1.00 77.69 221 GLY A C 1
ATOM 1728 O O . GLY A 1 221 ? 11.738 2.547 17.769 1.00 77.69 221 GLY A O 1
ATOM 1729 N N . LYS A 1 222 ? 12.013 1.563 19.775 1.00 70.44 222 LYS A N 1
ATOM 1730 C CA . LYS A 1 222 ? 11.047 0.464 19.561 1.00 70.44 222 LYS A CA 1
ATOM 1731 C C . LYS A 1 222 ? 9.650 0.745 20.131 1.00 70.44 222 LYS A C 1
ATOM 1733 O O . LYS A 1 222 ? 8.783 -0.118 20.035 1.00 70.44 222 LYS A O 1
ATOM 1738 N N . GLN A 1 223 ? 9.435 1.900 20.758 1.00 74.50 223 GLN A N 1
ATOM 1739 C CA . GLN A 1 223 ? 8.183 2.225 21.439 1.00 74.50 223 GLN A CA 1
ATOM 1740 C C . GLN A 1 223 ? 7.449 3.370 20.744 1.00 74.50 223 GLN A C 1
ATOM 1742 O O . GLN A 1 223 ? 8.065 4.264 20.167 1.00 74.50 223 GLN A O 1
ATOM 1747 N N . TRP A 1 224 ? 6.122 3.339 20.829 1.00 76.50 224 TRP A N 1
ATOM 1748 C CA . TRP A 1 224 ? 5.248 4.433 20.424 1.00 76.50 224 TRP A CA 1
ATOM 1749 C C . TRP A 1 224 ? 4.814 5.187 21.673 1.00 76.50 224 TRP A C 1
ATOM 1751 O O . TRP A 1 224 ? 4.189 4.602 22.557 1.00 76.50 224 TRP A O 1
ATOM 1761 N N . ILE A 1 225 ? 5.175 6.464 21.759 1.00 82.06 225 ILE A N 1
ATOM 1762 C CA . ILE A 1 225 ? 4.890 7.318 22.913 1.00 82.06 225 ILE A CA 1
ATOM 1763 C C . ILE A 1 225 ? 4.085 8.513 22.433 1.00 82.06 225 ILE A C 1
ATOM 1765 O O . ILE A 1 225 ? 4.421 9.141 21.424 1.00 82.06 225 ILE A O 1
ATOM 1769 N N . GLY A 1 226 ? 3.023 8.840 23.158 1.00 82.81 226 GLY A N 1
ATOM 1770 C CA . GLY A 1 226 ? 2.156 9.925 22.754 1.00 82.81 226 GLY A CA 1
ATOM 1771 C C . GLY A 1 226 ? 1.004 10.198 23.697 1.00 82.81 226 GLY A C 1
ATOM 1772 O O . GLY A 1 226 ? 0.954 9.682 24.813 1.00 82.81 226 GLY A O 1
ATOM 1773 N N . LYS A 1 227 ? 0.092 11.044 23.224 1.00 81.69 227 LYS A N 1
ATOM 1774 C CA . LYS A 1 227 ? -1.119 11.438 23.942 1.00 81.69 227 LYS A CA 1
ATOM 1775 C C . LYS A 1 227 ? -2.332 10.798 23.283 1.00 81.69 227 LYS A C 1
ATOM 1777 O O . LYS A 1 227 ? -2.390 10.709 22.056 1.00 81.69 227 LYS A O 1
ATOM 1782 N N . LEU A 1 228 ? -3.266 10.365 24.117 1.00 84.00 228 LEU A N 1
ATOM 1783 C CA . LEU A 1 228 ? -4.574 9.855 23.740 1.00 84.00 228 LEU A CA 1
ATOM 1784 C C . LEU A 1 228 ? -5.593 10.607 24.592 1.00 84.00 228 LEU A C 1
ATOM 1786 O O . LEU A 1 228 ? -5.576 10.474 25.814 1.00 84.00 228 LEU A O 1
ATOM 1790 N N . ASP A 1 229 ? -6.460 11.367 23.938 1.00 80.94 229 ASP A N 1
ATOM 1791 C CA . ASP A 1 229 ? -7.576 12.060 24.567 1.00 80.94 229 ASP A CA 1
ATOM 1792 C C . ASP A 1 229 ? -8.862 11.329 24.170 1.00 80.94 229 ASP A C 1
ATOM 1794 O O . ASP A 1 229 ? -9.188 11.236 22.984 1.00 80.94 229 ASP A O 1
ATOM 1798 N N . LEU A 1 230 ? -9.558 10.768 25.160 1.00 77.38 230 LEU A N 1
ATOM 1799 C CA . LEU A 1 230 ? -10.847 10.094 24.992 1.00 77.38 230 LEU A CA 1
ATOM 1800 C C . LEU A 1 230 ? -11.971 11.055 25.393 1.00 77.38 230 LEU A C 1
ATOM 1802 O O . LEU A 1 230 ? -11.897 11.668 26.461 1.00 77.38 230 LEU A O 1
ATOM 1806 N N . GLN A 1 231 ? -12.984 11.175 24.536 1.00 69.62 231 GLN A N 1
ATOM 1807 C CA . GLN A 1 231 ? -14.196 11.970 24.740 1.00 69.62 231 GLN A CA 1
ATOM 1808 C C . GLN A 1 231 ? -15.443 11.093 24.669 1.00 69.62 231 GLN A C 1
ATOM 1810 O O . GLN A 1 231 ? -15.489 10.192 23.794 1.00 69.62 231 GLN A O 1
#

Radius of gyration: 21.4 Å; chains: 1; bounding box: 50×35×60 Å

Sequence (231 aa):
MINSLSFSSKLFEAMPAELSQYLSQLSGLECLASSRFRVARTVEQGVSFEVQGRISAGRLRDSRLPYPLDKLSADFFCKNQILQLRSMRASSGEATLELNSDIMGFGRDVPMVIHAEAKNLEIDSRMRESLPASLREHWDRLQPAGRVDGDIRLTFDGHAWTPIASIHCERVSIKPWLFPYPVNDIHGQIRYQGGTISSERLNGLAGGQPVSSNFSLSQQGKQWIGKLDLQ

pLDDT: mean 81.03, std 14.06, range [33.59, 96.0]

Foldseek 3Di:
DQAWDFPDPVVLVVDDPVVNVVCVQQNQKTWIKDKDKDWDADPPPGIKIKIKMKTFQMWGDDQLDLFIWGGWIWIWIDIDAKIWIPQTWTDGVPKIKTKIKIWRGDDPLTKMKIKMKMAFDWDAPSNLSNDDPLVNVVCVQWRKGDTKIKIWIWTGHSPDIWIKMKIFGQWIWTQGPVDRFIWTGWGFMWIDGPQKIWTQWIWTAGVNDIKIKTWIWGDDPSDTDTDIDID

Secondary structure (DSSP, 8-state):
-EEEEEESHHHHTTS-HHHHHHHGGGTTEEEEEEEEEEEEEETTTEEEEEEEEEEEEEEE--TTSSSPEEEEEEEEEEETTEEEEEEEEEEETTEEEEEEEEE--SSSS--EEEEEEEEEEEESTTHHHHS-HHHHHHHHHH--EEEEEEEEEEEE-SS-EEEEEEEEEEEEEE--SSS---EEEEEEEEEEETTEEEEEEEEEEETTEEEEEEEEEEEETTEEEEEEEE-